Protein AF-A0A518D4W5-F1 (afdb_monomer)

pLDDT: mean 84.7, std 12.37, range [34.22, 95.25]

Nearest PDB structures (foldseek):
  6xb8-assembly2_B  TM=2.720E-01  e=2.603E-01  Adeno-associated virus 2 Srivastava/1982
  5dcx-assembly4_D  TM=3.107E-01  e=9.958E-01  adeno-associated virus 2
  5dcx-assembly2_B  TM=1.898E-01  e=9.394E-01  adeno-associated virus 2
  5dcx-assembly6_F  TM=2.414E-01  e=2.389E+00  adeno-associated virus 2
  7xlb-assembly1_E  TM=2.420E-01  e=2.685E+00  Homo sapiens

Sequence (177 aa):
MLAANDSKSAYPLLGQILSIEGERLDNLELAALPLAALMDLSKQVGRVTSEEERRILDSLPDPELFYVSLEDARSLYLANPSRYFVDMQIYESADEYRTQYLDFTLHVTELLMESRRLRVEIGATTAIEEMLKGASTRADDVPLTWTYQRFGQILVGCDEAGNEVRHCTVPWSGVPF

Foldseek 3Di:
DDPDPPPPAPQNPQQVVDDDPNHGPSPDPLLPDAPVSLVVRLVSLVVLLVVLVVVLVVVDDPVVWDKDALVVLQVVCLVPVLWFWDWDWADPDPPDTDTIITRCNVVDDPSLVSSQVSLLVSCPHPNNVVVQVVVWPPPDPADWDWDAPPVRQKIFTAGPVRDTPDIDGRDGGRGRD

Secondary structure (DSSP, 8-state):
-PPP-----S-TTGGGT-EETTEEGGG--GGGS-HHHHHHHHHHHHHHHHHHHHHHHTTS-GGG--EE-HHHHHHHHHH-TT--EEEEEEESSSS-EEEEEEE-GGG--HHHHHHHHHHHHHHTSHHHHHHHHHHH-SS-----EEEEEGGGTEEEEE-TT--EEEEEE---TT---

Radius of gyration: 18.66 Å; Cα contacts (8 Å, |Δi|>4): 225; chains: 1; bounding box: 62×38×52 Å

Solvent-accessible surface area (backbone atoms only — not comparable to full-atom values): 10555 Å² total; per-residue (Å²): 134,80,78,77,78,82,70,75,50,95,39,69,66,55,35,76,76,42,61,60,100,83,42,41,49,70,75,57,59,73,84,76,51,53,56,69,57,52,52,49,51,50,50,54,44,50,51,54,42,54,53,50,53,48,59,50,56,79,69,54,66,77,95,74,68,51,73,37,50,66,69,54,44,42,52,52,34,74,76,37,73,85,50,27,32,44,88,39,80,46,69,80,49,100,90,41,65,47,79,35,29,32,64,37,52,91,72,64,45,72,64,50,52,41,40,24,52,50,34,49,54,54,52,69,24,67,58,48,46,52,50,52,51,60,69,62,58,81,72,68,98,68,74,61,53,74,44,72,36,82,95,58,39,29,42,36,27,17,42,94,87,65,48,81,77,45,73,43,77,50,84,42,63,38,55,78,127

Organism: NCBI:txid2528008

Mean predicted aligned error: 7.07 Å

Structure (mmCIF, N/CA/C/O backbone):
data_AF-A0A518D4W5-F1
#
_entry.id   AF-A0A518D4W5-F1
#
loop_
_atom_site.group_PDB
_atom_site.id
_atom_site.type_symbol
_atom_site.label_atom_id
_atom_site.label_alt_id
_atom_site.label_comp_id
_atom_site.label_asym_id
_atom_site.label_entity_id
_atom_site.label_seq_id
_atom_site.pdbx_PDB_ins_code
_atom_site.Cartn_x
_atom_site.Cartn_y
_atom_site.Cartn_z
_atom_site.occupancy
_atom_site.B_iso_or_equiv
_atom_site.auth_seq_id
_atom_site.auth_comp_id
_atom_site.auth_asym_id
_atom_site.auth_atom_id
_atom_site.pdbx_PDB_model_num
ATOM 1 N N . MET A 1 1 ? -41.805 3.128 -2.900 1.00 35.47 1 MET A N 1
ATOM 2 C CA . MET A 1 1 ? -40.564 2.980 -3.687 1.00 35.47 1 MET A CA 1
ATOM 3 C C . MET A 1 1 ? -39.540 3.910 -3.077 1.00 35.47 1 MET A C 1
ATOM 5 O O . MET A 1 1 ? -39.631 5.109 -3.292 1.00 35.47 1 MET A O 1
ATOM 9 N N . LEU A 1 2 ? -38.662 3.384 -2.224 1.00 34.56 2 LEU A N 1
ATOM 10 C CA . LEU A 1 2 ? -37.521 4.148 -1.732 1.00 34.56 2 LEU A CA 1
ATOM 11 C C . LEU A 1 2 ? -36.514 4.214 -2.877 1.00 34.56 2 LEU A C 1
ATOM 13 O O . LEU A 1 2 ? -36.152 3.176 -3.429 1.00 34.56 2 LEU A O 1
ATOM 17 N N . ALA A 1 3 ? -36.154 5.431 -3.276 1.00 34.22 3 ALA A N 1
ATOM 18 C CA . ALA A 1 3 ? -35.044 5.658 -4.182 1.00 34.22 3 ALA A CA 1
ATOM 19 C C . ALA A 1 3 ? -33.805 5.010 -3.557 1.00 34.22 3 ALA A C 1
ATOM 21 O O . ALA A 1 3 ? -33.465 5.310 -2.411 1.00 34.22 3 ALA A O 1
ATOM 22 N N . ALA A 1 4 ? -33.186 4.080 -4.283 1.00 39.53 4 ALA A N 1
ATOM 23 C CA . ALA A 1 4 ? -31.855 3.619 -3.948 1.00 39.53 4 ALA A CA 1
ATOM 24 C C . ALA A 1 4 ? -30.965 4.864 -3.921 1.00 39.53 4 ALA A C 1
ATOM 26 O O . ALA A 1 4 ? -30.901 5.606 -4.900 1.00 39.53 4 ALA A O 1
ATOM 27 N N . ASN A 1 5 ? -30.369 5.144 -2.765 1.00 38.44 5 ASN A N 1
ATOM 28 C CA . ASN A 1 5 ? -29.299 6.118 -2.671 1.00 38.44 5 ASN A CA 1
ATOM 29 C C . ASN A 1 5 ? -28.182 5.598 -3.582 1.00 38.44 5 ASN A C 1
ATOM 31 O O . ASN A 1 5 ? -27.468 4.673 -3.201 1.00 38.44 5 ASN A O 1
ATOM 35 N N . ASP A 1 6 ? -28.048 6.176 -4.776 1.00 40.69 6 ASP A N 1
ATOM 36 C CA . ASP A 1 6 ? -26.868 6.045 -5.633 1.00 40.69 6 ASP A CA 1
ATOM 37 C C . ASP A 1 6 ? -25.696 6.780 -4.958 1.00 40.69 6 ASP A C 1
ATOM 39 O O . ASP A 1 6 ? -25.174 7.785 -5.444 1.00 40.69 6 ASP A O 1
ATOM 43 N N . SER A 1 7 ? -25.288 6.295 -3.786 1.00 49.50 7 SER A N 1
ATOM 44 C CA . SER A 1 7 ? -23.949 6.541 -3.280 1.00 49.50 7 SER A CA 1
ATOM 45 C C . SER A 1 7 ? -23.022 5.780 -4.217 1.00 49.50 7 SER A C 1
ATOM 47 O O . SER A 1 7 ? -22.912 4.557 -4.140 1.00 49.50 7 SER A O 1
ATOM 49 N N . LYS A 1 8 ? -22.420 6.481 -5.183 1.00 62.88 8 LYS A N 1
ATOM 50 C CA . LYS A 1 8 ? -21.327 5.901 -5.964 1.00 62.88 8 LYS A CA 1
ATOM 51 C C . LYS A 1 8 ? -20.237 5.527 -4.966 1.00 62.88 8 LYS A C 1
ATOM 53 O O . LYS A 1 8 ? -19.643 6.423 -4.372 1.00 62.88 8 LYS A O 1
ATOM 58 N N . SER A 1 9 ? -20.028 4.225 -4.765 1.00 75.06 9 SER A N 1
ATOM 59 C CA . SER A 1 9 ? -18.942 3.713 -3.933 1.00 75.06 9 SER A CA 1
ATOM 60 C C . SER A 1 9 ? -17.632 4.415 -4.289 1.00 75.06 9 SER A C 1
ATOM 62 O O . SER A 1 9 ? -17.358 4.663 -5.466 1.00 75.06 9 SER A O 1
ATOM 64 N N . ALA A 1 10 ? -16.822 4.728 -3.276 1.00 82.50 10 ALA A N 1
ATOM 65 C CA . ALA A 1 10 ? -15.471 5.244 -3.477 1.00 82.50 10 ALA A CA 1
ATOM 66 C C . ALA A 1 10 ? -14.538 4.203 -4.130 1.00 82.50 10 ALA A C 1
ATOM 68 O O . ALA A 1 10 ? -13.490 4.574 -4.662 1.00 82.50 10 ALA A O 1
ATOM 69 N N . TYR A 1 11 ? -14.944 2.927 -4.111 1.00 91.25 11 TYR A N 1
ATOM 70 C CA . TYR A 1 11 ? -14.175 1.762 -4.540 1.00 91.25 11 TYR A CA 1
ATOM 71 C C . TYR A 1 11 ? -15.023 0.814 -5.406 1.00 91.25 11 TYR A C 1
ATOM 73 O O . TYR A 1 11 ? -15.291 -0.320 -5.002 1.00 91.25 11 TYR A O 1
ATOM 81 N N . PRO A 1 12 ? -15.526 1.260 -6.569 1.00 90.44 12 PRO A N 1
ATOM 82 C CA . PRO A 1 12 ? -16.484 0.491 -7.356 1.00 90.44 12 PRO A CA 1
ATOM 83 C C . PRO A 1 12 ? -15.942 -0.849 -7.867 1.00 90.44 12 PRO A C 1
ATOM 85 O O . PRO A 1 12 ? -16.737 -1.780 -8.014 1.00 90.44 12 PRO A O 1
ATOM 88 N N . LEU A 1 13 ? -14.640 -0.984 -8.143 1.00 93.31 13 LEU A N 1
ATOM 89 C CA . LEU A 1 13 ? -14.051 -2.260 -8.562 1.00 93.31 13 LEU A CA 1
ATOM 90 C C . LEU A 1 13 ? -13.783 -3.163 -7.357 1.00 93.31 13 LEU A C 1
ATOM 92 O O . LEU A 1 13 ? -14.187 -4.328 -7.357 1.00 93.31 13 LEU A O 1
ATOM 96 N N . LEU A 1 14 ? -13.167 -2.634 -6.298 1.00 92.50 14 LEU A N 1
ATOM 97 C CA . LEU A 1 14 ? -12.878 -3.426 -5.099 1.00 92.50 14 LEU A CA 1
ATOM 98 C C . LEU A 1 14 ? -14.142 -3.838 -4.346 1.00 92.50 14 LEU A C 1
ATOM 100 O O . LEU A 1 14 ? -14.182 -4.937 -3.804 1.00 92.50 14 LEU A O 1
ATOM 104 N N . GLY A 1 15 ? -15.198 -3.027 -4.360 1.00 88.81 15 GLY A N 1
ATOM 105 C CA . GLY A 1 15 ? -16.490 -3.336 -3.743 1.00 88.81 15 GLY A CA 1
ATOM 106 C C . GLY A 1 15 ? -17.228 -4.526 -4.347 1.00 88.81 15 GLY A C 1
ATOM 107 O O . GLY A 1 15 ? -18.147 -5.066 -3.724 1.00 88.81 15 GLY A O 1
ATOM 108 N N . GLN A 1 16 ? -16.811 -4.966 -5.536 1.00 88.25 16 GLN A N 1
ATOM 109 C CA . GLN A 1 16 ? -17.298 -6.183 -6.188 1.00 88.25 16 GLN A CA 1
ATOM 110 C C . GLN A 1 16 ? -16.463 -7.423 -5.831 1.00 88.25 16 GLN A C 1
ATOM 112 O O . GLN A 1 16 ? -16.931 -8.542 -6.027 1.00 88.25 16 GLN A O 1
ATOM 117 N N . ILE A 1 17 ? -15.240 -7.230 -5.329 1.00 90.75 17 ILE A N 1
ATOM 118 C CA . ILE A 1 17 ? -14.247 -8.292 -5.097 1.00 90.75 17 ILE A CA 1
ATOM 119 C C . ILE A 1 17 ? -14.088 -8.579 -3.601 1.00 90.75 17 ILE A C 1
ATOM 121 O O . ILE A 1 17 ? -13.904 -9.729 -3.201 1.00 90.75 17 ILE A O 1
ATOM 125 N N . LEU A 1 18 ? -14.134 -7.534 -2.776 1.00 91.56 18 LEU A N 1
ATOM 126 C CA . LEU A 1 18 ? -13.788 -7.575 -1.364 1.00 91.56 18 LEU A CA 1
ATOM 127 C C . LEU A 1 18 ? -15.026 -7.567 -0.473 1.00 91.56 18 LEU A C 1
ATOM 129 O O . LEU A 1 18 ? -15.980 -6.810 -0.677 1.00 91.56 18 LEU A O 1
ATOM 133 N N . SER A 1 19 ? -14.959 -8.383 0.574 1.00 88.19 19 SER A N 1
ATOM 134 C CA . SER A 1 19 ? -15.960 -8.422 1.633 1.00 88.19 19 SER A CA 1
ATOM 135 C C . SER A 1 19 ? -15.317 -8.776 2.966 1.00 88.19 19 SER A C 1
ATOM 137 O O . SER A 1 19 ? -14.396 -9.596 3.010 1.00 88.19 19 SER A O 1
ATOM 139 N N . ILE A 1 20 ? -15.847 -8.219 4.048 1.00 85.56 20 ILE A N 1
ATOM 140 C CA . ILE A 1 20 ? -15.508 -8.604 5.420 1.00 85.56 20 ILE A CA 1
ATOM 141 C C . ILE A 1 20 ? -16.756 -9.210 6.039 1.00 85.56 20 ILE A C 1
ATOM 143 O O . ILE A 1 20 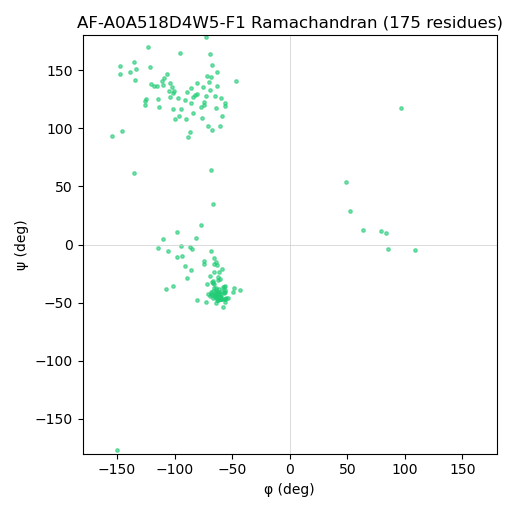? -17.811 -8.592 6.004 1.00 85.56 20 ILE A O 1
ATOM 147 N N . GLU A 1 21 ? -16.652 -10.430 6.569 1.00 83.81 21 GLU A N 1
ATOM 148 C CA . GLU A 1 21 ? -17.771 -11.109 7.250 1.00 83.81 21 GLU A CA 1
ATOM 149 C C . GLU A 1 21 ? -19.073 -11.172 6.414 1.00 83.81 21 GLU A C 1
ATOM 151 O O . GLU A 1 21 ? -20.179 -11.238 6.940 1.00 83.81 21 GLU A O 1
ATOM 156 N N . GLY A 1 22 ? -18.941 -11.187 5.082 1.00 82.50 22 GLY A N 1
ATOM 157 C CA . GLY A 1 22 ? -20.065 -11.200 4.139 1.00 82.50 22 GLY A CA 1
ATOM 158 C C . GLY A 1 22 ? -20.636 -9.820 3.795 1.00 82.50 22 GLY A C 1
ATOM 159 O O . GLY A 1 22 ? -21.495 -9.728 2.917 1.00 82.50 22 GLY A O 1
ATOM 160 N N . GLU A 1 23 ? -20.145 -8.750 4.417 1.00 86.12 23 GLU A N 1
ATOM 161 C CA . GLU A 1 23 ? -20.483 -7.374 4.071 1.00 86.12 23 GLU A CA 1
ATOM 162 C C . GLU A 1 23 ? -19.527 -6.824 3.007 1.00 86.12 23 GLU A C 1
ATOM 164 O O . GLU A 1 23 ? -18.305 -6.965 3.088 1.00 86.12 23 GLU A O 1
ATO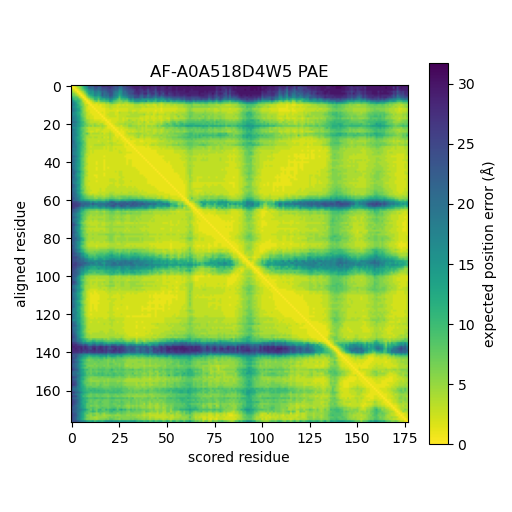M 169 N N . ARG A 1 24 ? -20.099 -6.217 1.964 1.00 86.44 24 ARG A N 1
ATOM 170 C CA . ARG A 1 24 ? -19.342 -5.613 0.862 1.00 86.44 24 ARG A CA 1
ATOM 171 C C . ARG A 1 24 ? -18.656 -4.339 1.327 1.00 86.44 24 ARG A C 1
ATOM 173 O O . ARG A 1 24 ? -19.263 -3.562 2.057 1.00 86.44 24 ARG A O 1
ATOM 180 N N . LEU A 1 25 ? -17.459 -4.082 0.795 1.00 87.69 25 LEU A N 1
ATOM 181 C CA . LEU A 1 25 ? -16.680 -2.871 1.079 1.00 87.69 25 LEU A CA 1
ATOM 182 C C . LEU A 1 25 ? -17.499 -1.577 0.958 1.00 87.69 25 LEU A C 1
ATOM 184 O O . LEU A 1 25 ? -17.336 -0.682 1.775 1.00 87.69 25 LEU A O 1
ATOM 188 N N . ASP A 1 26 ? -18.409 -1.510 -0.016 1.00 82.31 26 ASP A N 1
ATOM 189 C CA . ASP A 1 26 ? -19.261 -0.341 -0.284 1.00 82.31 26 ASP A CA 1
ATOM 190 C C . ASP A 1 26 ? -20.146 0.075 0.903 1.00 82.31 26 ASP A C 1
ATOM 192 O O . ASP A 1 26 ? -20.606 1.214 0.959 1.00 82.31 26 ASP A O 1
ATOM 196 N N . ASN A 1 27 ? -20.391 -0.850 1.833 1.00 83.12 27 ASN A N 1
ATOM 197 C CA . ASN A 1 27 ? -21.219 -0.635 3.015 1.00 83.12 27 ASN A CA 1
ATOM 198 C C . ASN A 1 27 ? -20.392 -0.504 4.304 1.00 83.12 27 ASN A C 1
ATOM 200 O O . ASN A 1 27 ? -20.955 -0.218 5.357 1.00 83.12 27 ASN A O 1
ATOM 204 N N . LEU A 1 28 ? -19.072 -0.703 4.237 1.00 85.94 28 LEU A N 1
ATOM 205 C CA . LEU A 1 28 ? -18.215 -0.681 5.415 1.00 85.94 28 LEU A CA 1
ATOM 206 C C . LEU A 1 28 ? -17.848 0.754 5.802 1.00 85.94 28 LEU A C 1
ATOM 208 O O . LEU A 1 28 ? -17.293 1.512 5.008 1.00 85.94 28 LEU A O 1
ATOM 212 N N . GLU A 1 29 ? -18.059 1.097 7.069 1.00 89.69 29 GLU A N 1
ATOM 213 C CA . GLU A 1 29 ? -17.457 2.280 7.682 1.00 89.69 29 GLU A CA 1
ATOM 214 C C . GLU A 1 29 ? -16.068 1.912 8.224 1.00 89.69 29 GLU A C 1
ATOM 216 O O . GLU A 1 29 ? -15.940 1.374 9.324 1.00 89.69 29 GLU A O 1
ATOM 221 N N . LEU A 1 30 ? -15.008 2.195 7.455 1.00 89.62 30 LEU A N 1
ATOM 222 C CA . LEU A 1 30 ? -13.639 1.784 7.806 1.00 89.62 30 LEU A CA 1
ATOM 223 C C . LEU A 1 30 ? -13.189 2.287 9.185 1.00 89.62 30 LEU A C 1
ATOM 225 O O . LEU A 1 30 ? -12.503 1.567 9.906 1.00 89.62 30 LEU A O 1
ATOM 229 N N . ALA A 1 31 ? -13.607 3.493 9.576 1.00 88.81 31 ALA A N 1
ATOM 230 C CA . ALA A 1 31 ? -13.278 4.079 10.875 1.00 88.81 31 ALA A CA 1
ATOM 231 C C . ALA A 1 31 ? -13.894 3.320 12.067 1.00 88.81 31 ALA A C 1
ATOM 233 O O . ALA A 1 31 ? -13.374 3.413 13.178 1.00 88.81 31 ALA A O 1
ATOM 234 N N . ALA A 1 32 ? -14.979 2.572 11.844 1.00 90.62 32 ALA A N 1
ATOM 235 C CA . ALA A 1 32 ? -15.663 1.786 12.868 1.00 90.62 32 ALA A CA 1
ATOM 236 C C . ALA A 1 32 ? -15.183 0.324 12.927 1.00 90.62 32 ALA A C 1
ATOM 238 O O . ALA A 1 32 ? -15.540 -0.405 13.856 1.00 90.62 32 ALA A O 1
ATOM 239 N N . LEU A 1 33 ? -14.382 -0.124 11.953 1.00 91.88 33 LEU A N 1
ATOM 240 C CA . LEU A 1 33 ? -13.913 -1.504 11.901 1.00 91.88 33 LEU A CA 1
ATOM 241 C C . LEU A 1 33 ? -12.890 -1.801 13.011 1.00 91.88 33 LEU A C 1
ATOM 243 O O . LEU A 1 33 ? -11.983 -1.003 13.261 1.00 91.88 33 LEU A O 1
ATOM 247 N N . PRO A 1 34 ? -12.961 -2.985 13.646 1.00 94.06 34 PRO A N 1
ATOM 248 C CA . PRO A 1 34 ? -11.935 -3.412 14.585 1.00 94.06 34 PRO A CA 1
ATOM 249 C C . PRO A 1 34 ? -10.605 -3.668 13.863 1.00 94.06 34 PRO A C 1
ATOM 251 O O . PRO A 1 34 ? -10.576 -4.063 12.695 1.00 94.06 34 PRO A O 1
ATOM 254 N N . LEU A 1 35 ? -9.487 -3.546 14.592 1.00 93.44 35 LEU A N 1
ATOM 255 C CA . LEU A 1 35 ? -8.133 -3.753 14.056 1.00 93.44 35 LEU A CA 1
ATOM 256 C C . LEU A 1 35 ? -7.988 -5.067 13.271 1.00 93.44 35 LEU A C 1
ATOM 258 O O . LEU A 1 35 ? -7.363 -5.094 12.216 1.00 93.44 35 LEU A O 1
ATOM 262 N N . ALA A 1 36 ? -8.581 -6.159 13.761 1.00 93.69 36 ALA A N 1
ATOM 263 C CA . ALA A 1 36 ? -8.520 -7.456 13.091 1.00 93.69 36 ALA A CA 1
ATOM 264 C C . ALA A 1 36 ? -9.168 -7.432 11.694 1.00 93.69 36 ALA A C 1
ATOM 266 O O . ALA A 1 36 ? -8.584 -7.964 10.752 1.00 93.69 36 ALA A O 1
ATOM 267 N N . ALA A 1 37 ? -10.321 -6.771 11.550 1.00 94.00 37 ALA A N 1
ATOM 268 C CA . ALA A 1 37 ? -11.009 -6.615 10.271 1.00 94.00 37 ALA A CA 1
ATOM 269 C C . ALA A 1 37 ? -10.219 -5.708 9.317 1.00 94.00 37 ALA A C 1
ATOM 271 O O . ALA A 1 37 ? -10.064 -6.036 8.145 1.00 94.00 37 ALA A O 1
ATOM 272 N N . LEU A 1 38 ? -9.638 -4.616 9.82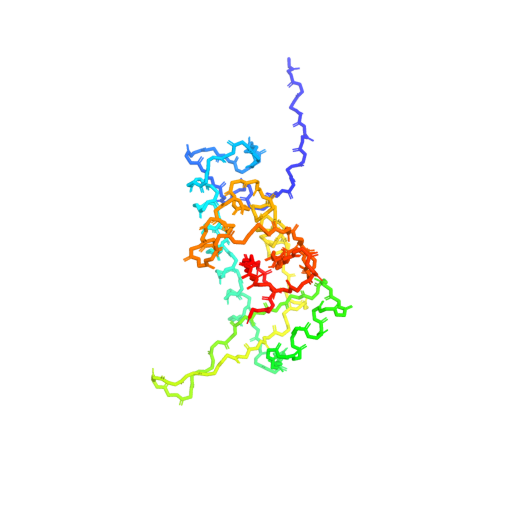4 1.00 93.75 38 LEU A N 1
ATOM 273 C CA . LEU A 1 38 ? -8.769 -3.731 9.038 1.00 93.75 38 LEU A CA 1
ATOM 274 C C . LEU A 1 38 ? -7.520 -4.458 8.523 1.00 93.75 38 LEU A C 1
ATOM 276 O O . LEU A 1 38 ? -7.129 -4.294 7.368 1.00 93.75 38 LEU A O 1
ATOM 280 N N . MET A 1 39 ? -6.910 -5.297 9.361 1.00 92.44 39 MET A N 1
ATOM 281 C CA . MET A 1 39 ? -5.763 -6.122 8.981 1.00 92.44 39 MET A CA 1
ATOM 282 C C . MET A 1 39 ? -6.136 -7.190 7.953 1.00 92.44 39 MET A C 1
ATOM 284 O O . MET A 1 39 ? -5.354 -7.444 7.036 1.00 92.44 39 MET A O 1
ATOM 288 N N . ASP A 1 40 ? -7.306 -7.814 8.092 1.00 93.38 40 ASP A N 1
ATOM 289 C CA . ASP A 1 40 ? -7.810 -8.765 7.105 1.00 93.38 40 ASP A CA 1
ATOM 290 C C . ASP A 1 40 ? -8.079 -8.079 5.762 1.00 93.38 40 ASP A C 1
ATOM 292 O O . ASP A 1 40 ? -7.516 -8.482 4.745 1.00 93.38 40 ASP A O 1
ATOM 296 N N . LEU A 1 41 ? -8.809 -6.961 5.766 1.00 93.62 41 LEU A N 1
ATOM 297 C CA . LEU A 1 41 ? -9.052 -6.158 4.570 1.00 93.62 41 LEU A CA 1
ATOM 298 C C . LEU A 1 41 ? -7.742 -5.740 3.902 1.00 93.62 41 LEU A C 1
ATOM 300 O O . LEU A 1 41 ? -7.574 -5.923 2.700 1.00 93.62 41 LEU A O 1
ATOM 304 N N . SER A 1 42 ? -6.775 -5.254 4.682 1.00 92.38 42 SER A N 1
ATOM 305 C CA . SER A 1 42 ? -5.456 -4.871 4.181 1.00 92.38 42 SER A CA 1
ATOM 306 C C . SER A 1 42 ? -4.749 -6.028 3.466 1.00 92.38 42 SER A C 1
ATOM 308 O O . SER A 1 42 ? -4.150 -5.818 2.409 1.00 92.38 42 SER A O 1
ATOM 310 N N . LYS A 1 43 ? -4.843 -7.257 3.992 1.00 92.75 43 LYS A N 1
ATOM 311 C CA . LYS A 1 43 ? -4.303 -8.460 3.336 1.00 92.75 43 LYS A CA 1
ATOM 312 C C . LYS A 1 43 ? -5.062 -8.801 2.059 1.00 92.75 43 LYS A C 1
ATOM 314 O O . LYS A 1 43 ? -4.424 -9.114 1.053 1.00 92.75 43 LYS A O 1
ATOM 319 N N . GLN A 1 44 ? -6.393 -8.735 2.081 1.00 94.69 44 GLN A N 1
ATOM 320 C CA . GLN A 1 44 ? -7.205 -9.006 0.898 1.00 94.69 44 GLN A CA 1
ATOM 321 C C . GLN A 1 44 ? -6.878 -8.022 -0.237 1.00 94.69 44 GLN A C 1
ATOM 323 O O . GLN A 1 44 ? -6.648 -8.462 -1.362 1.00 94.69 44 GLN A O 1
ATOM 328 N N . VAL A 1 45 ? -6.767 -6.723 0.066 1.00 94.44 45 VAL A N 1
ATOM 329 C CA . VAL A 1 45 ? -6.361 -5.692 -0.905 1.00 94.44 45 VAL A CA 1
ATOM 330 C C . VAL A 1 45 ? -4.963 -5.971 -1.443 1.00 94.44 45 VAL A C 1
ATOM 332 O O . VAL A 1 45 ? -4.766 -5.937 -2.652 1.00 94.44 45 VAL A O 1
ATOM 335 N N . GLY A 1 46 ? -4.008 -6.304 -0.567 1.00 92.88 46 GLY A N 1
ATOM 336 C CA . GLY A 1 46 ? -2.645 -6.646 -0.981 1.00 92.88 46 GLY A CA 1
ATOM 337 C C . GLY A 1 46 ? -2.606 -7.817 -1.964 1.00 92.88 46 GLY A C 1
ATOM 338 O O . GLY A 1 46 ? -1.910 -7.746 -2.970 1.00 92.88 46 GLY A O 1
ATOM 339 N N . ARG A 1 47 ? -3.415 -8.857 -1.732 1.00 94.38 47 ARG A N 1
ATOM 340 C CA . ARG A 1 47 ? -3.543 -9.987 -2.661 1.00 94.38 47 ARG A CA 1
ATOM 341 C C . ARG A 1 47 ? -4.095 -9.554 -4.022 1.00 94.38 47 ARG A C 1
ATOM 343 O O . ARG A 1 47 ? -3.498 -9.903 -5.033 1.00 94.38 47 ARG A O 1
ATOM 350 N N . VAL A 1 48 ? -5.180 -8.775 -4.044 1.00 95.25 48 VAL A N 1
ATOM 351 C CA . VAL A 1 48 ? -5.771 -8.263 -5.295 1.00 95.25 48 VAL A CA 1
ATOM 352 C C . VAL A 1 48 ? -4.770 -7.389 -6.054 1.00 95.25 48 VAL A C 1
ATOM 354 O O . VAL A 1 48 ? -4.623 -7.541 -7.262 1.00 95.25 48 VAL A O 1
ATOM 357 N N . THR A 1 49 ? -4.039 -6.521 -5.347 1.00 94.88 49 THR A N 1
ATOM 358 C CA . THR A 1 49 ? -2.968 -5.704 -5.935 1.00 94.88 49 THR A CA 1
ATOM 359 C C . THR A 1 49 ? -1.905 -6.584 -6.590 1.00 94.88 49 THR A C 1
ATOM 361 O O . THR A 1 49 ? -1.624 -6.406 -7.769 1.00 94.88 49 THR A O 1
ATOM 364 N N . SER A 1 50 ? -1.342 -7.557 -5.867 1.00 92.81 50 SER A N 1
ATOM 365 C CA . SER A 1 50 ? -0.270 -8.405 -6.401 1.00 92.81 50 SER A CA 1
ATOM 366 C C . SER A 1 50 ? -0.724 -9.303 -7.555 1.00 92.81 50 SER A C 1
ATOM 368 O O . SER A 1 50 ? 0.056 -9.579 -8.464 1.00 92.81 50 SER A O 1
ATOM 370 N N . GLU A 1 51 ? -1.970 -9.782 -7.529 1.00 94.88 51 GLU A N 1
ATOM 371 C CA . GLU A 1 51 ? -2.556 -10.544 -8.637 1.00 94.88 51 GLU A CA 1
ATOM 372 C C . GLU A 1 51 ? -2.700 -9.675 -9.894 1.00 94.88 51 GLU A C 1
ATOM 374 O O . GLU A 1 51 ? -2.338 -10.114 -10.986 1.00 94.88 51 GLU A O 1
ATOM 379 N N . GLU A 1 52 ? -3.166 -8.435 -9.740 1.00 95.19 52 GLU A N 1
ATOM 380 C CA . GLU A 1 52 ? -3.328 -7.486 -10.841 1.00 95.19 52 GLU A CA 1
ATOM 381 C C . GLU A 1 52 ? -1.979 -7.004 -11.399 1.00 95.19 52 GLU A C 1
ATOM 383 O O . GLU A 1 52 ? -1.790 -7.005 -12.615 1.00 95.19 52 GLU A O 1
ATOM 388 N N . GLU A 1 53 ? -1.015 -6.663 -10.536 1.00 94.00 53 GLU A N 1
ATOM 389 C CA . GLU A 1 53 ? 0.357 -6.315 -10.934 1.00 94.00 53 GLU A CA 1
ATOM 390 C C . GLU A 1 53 ? 0.987 -7.4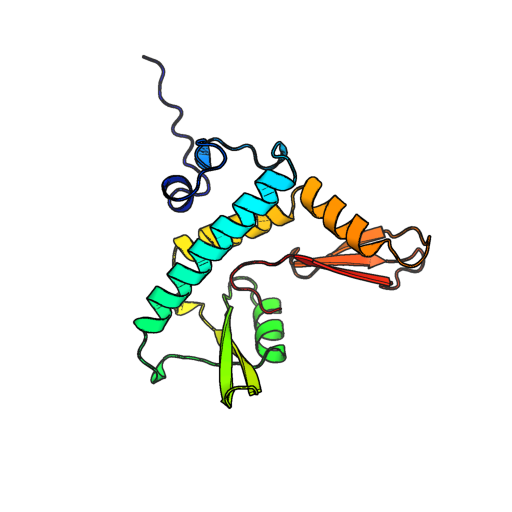43 -11.751 1.00 94.00 53 GLU A C 1
ATOM 392 O O . GLU A 1 53 ? 1.471 -7.203 -12.857 1.00 94.00 53 GLU A O 1
ATOM 397 N N . ARG A 1 54 ? 0.914 -8.688 -11.258 1.00 92.19 54 ARG A N 1
ATOM 398 C CA . ARG A 1 54 ? 1.444 -9.861 -11.966 1.00 92.19 54 ARG A CA 1
ATOM 399 C C . ARG A 1 54 ? 0.759 -10.065 -13.314 1.00 92.19 54 ARG A C 1
ATOM 401 O O . ARG A 1 54 ? 1.442 -10.255 -14.312 1.00 92.19 54 ARG A O 1
ATOM 408 N N . ARG A 1 55 ? -0.575 -9.985 -13.363 1.00 93.75 55 ARG A N 1
ATOM 409 C CA . ARG A 1 55 ? -1.345 -10.147 -14.606 1.00 93.75 55 ARG A CA 1
ATOM 410 C C . ARG A 1 55 ? -0.897 -9.160 -15.683 1.00 93.75 55 ARG A C 1
ATOM 412 O O . ARG A 1 55 ? -0.844 -9.521 -16.856 1.00 93.75 55 ARG A O 1
ATOM 419 N N . ILE A 1 56 ? -0.629 -7.915 -15.295 1.00 92.50 56 ILE A N 1
ATOM 420 C CA . ILE A 1 56 ? -0.165 -6.884 -16.222 1.00 92.50 56 ILE A CA 1
ATOM 421 C C . ILE A 1 56 ? 1.286 -7.166 -16.616 1.00 92.50 56 ILE A C 1
ATOM 423 O O . ILE A 1 56 ? 1.562 -7.223 -17.809 1.00 92.50 56 ILE A O 1
ATOM 427 N N . LEU A 1 57 ? 2.178 -7.416 -15.652 1.00 89.38 57 LEU A N 1
ATOM 428 C CA . LEU A 1 57 ? 3.591 -7.732 -15.897 1.00 89.38 57 LEU A CA 1
ATOM 429 C C . LEU A 1 57 ? 3.779 -8.893 -16.877 1.00 89.38 57 LEU A C 1
ATOM 431 O O . LEU A 1 57 ? 4.531 -8.754 -17.835 1.00 89.38 57 LEU A O 1
ATOM 435 N N . ASP A 1 58 ? 3.038 -9.987 -16.697 1.00 89.19 58 ASP A N 1
ATOM 436 C CA . ASP A 1 58 ? 3.097 -11.173 -17.563 1.00 89.19 58 ASP A CA 1
ATOM 437 C C . ASP A 1 58 ? 2.663 -10.878 -19.015 1.00 89.19 58 ASP A C 1
ATOM 439 O O . ASP A 1 58 ? 2.933 -11.664 -19.924 1.00 89.19 58 ASP A O 1
ATOM 443 N N . SER A 1 59 ? 1.970 -9.756 -19.243 1.00 88.69 59 SER A N 1
ATOM 444 C CA . SER A 1 59 ? 1.511 -9.317 -20.565 1.00 88.69 59 SER A CA 1
ATOM 445 C C . SER A 1 59 ? 2.421 -8.282 -21.233 1.00 88.69 59 SER A C 1
ATOM 447 O O . SER A 1 59 ? 2.236 -8.005 -22.421 1.00 88.69 59 SER A O 1
ATOM 449 N N . LEU A 1 60 ? 3.386 -7.711 -20.503 1.00 85.75 60 LEU A N 1
ATOM 450 C CA . LEU A 1 60 ? 4.270 -6.673 -21.028 1.00 85.75 60 LEU A CA 1
ATOM 451 C C . LEU A 1 60 ? 5.470 -7.288 -21.760 1.00 85.75 60 LEU A C 1
ATOM 453 O O . LEU A 1 60 ? 6.105 -8.213 -21.250 1.00 85.75 60 LEU A O 1
ATOM 457 N N . PRO A 1 61 ? 5.829 -6.776 -22.948 1.00 80.69 61 PRO A N 1
ATOM 458 C CA . PRO A 1 61 ? 7.078 -7.153 -23.584 1.00 80.69 61 PRO A CA 1
ATOM 459 C C . PRO A 1 61 ? 8.262 -6.572 -22.790 1.00 80.69 61 PRO A C 1
ATOM 461 O O . PRO A 1 61 ? 8.300 -5.385 -22.479 1.00 80.69 61 PRO A O 1
ATOM 464 N N . ASP A 1 62 ? 9.270 -7.409 -22.534 1.00 68.12 62 ASP A N 1
ATOM 465 C CA . ASP A 1 62 ? 10.497 -7.093 -21.780 1.00 68.12 62 ASP A CA 1
ATOM 466 C C . ASP A 1 62 ? 11.165 -5.719 -22.092 1.00 68.12 62 ASP A C 1
ATOM 468 O O . ASP A 1 62 ? 11.599 -5.045 -21.157 1.00 68.12 62 ASP A O 1
ATOM 472 N N . PRO A 1 63 ? 11.230 -5.213 -23.350 1.00 58.94 63 PRO A N 1
ATOM 473 C CA . PRO A 1 63 ? 11.835 -3.903 -23.640 1.00 58.94 63 PRO A CA 1
ATOM 474 C C . PRO A 1 63 ? 11.076 -2.670 -23.109 1.00 58.94 63 PRO A C 1
ATOM 476 O O . PRO A 1 63 ? 11.589 -1.560 -23.254 1.00 58.94 63 PRO A O 1
ATOM 479 N N . GLU A 1 64 ? 9.886 -2.816 -22.519 1.00 61.09 64 GLU A N 1
ATOM 480 C CA . GLU A 1 64 ? 9.095 -1.691 -21.984 1.00 61.09 64 GLU A CA 1
ATOM 481 C C . GLU A 1 64 ? 9.321 -1.433 -20.483 1.00 61.09 64 GLU A C 1
ATOM 483 O O . GLU A 1 64 ? 8.777 -0.481 -19.922 1.00 61.09 64 GLU A O 1
ATOM 488 N N . LEU A 1 65 ? 10.155 -2.239 -19.821 1.00 77.94 65 LEU A N 1
ATOM 489 C CA . LEU A 1 65 ? 10.317 -2.196 -18.371 1.00 77.94 65 LEU A CA 1
ATOM 490 C C . LEU A 1 65 ? 11.435 -1.224 -17.946 1.00 77.94 65 LEU A C 1
ATOM 492 O O . LEU A 1 65 ? 12.626 -1.486 -18.119 1.00 77.94 65 LEU A O 1
ATOM 496 N N . PHE A 1 66 ? 11.052 -0.081 -17.365 1.00 86.00 66 PHE A N 1
ATOM 497 C CA . PHE A 1 66 ? 11.989 0.907 -16.817 1.00 86.00 66 PHE A CA 1
ATOM 498 C C . PHE A 1 66 ? 12.337 0.605 -15.352 1.00 86.00 66 PHE A C 1
ATOM 500 O O . PHE A 1 66 ? 11.647 1.031 -14.421 1.00 86.00 66 PHE A O 1
ATOM 507 N N . TYR A 1 67 ? 13.426 -0.135 -15.158 1.00 89.19 67 TYR A N 1
ATOM 508 C CA . TYR A 1 67 ? 13.946 -0.476 -13.836 1.00 89.19 67 TYR A CA 1
ATOM 509 C C . TYR A 1 67 ? 14.766 0.664 -13.224 1.00 89.19 67 TYR A C 1
ATOM 511 O O . TYR A 1 67 ? 15.593 1.291 -13.887 1.00 89.19 67 TYR A O 1
ATOM 519 N N . VAL A 1 68 ? 14.579 0.887 -11.926 1.00 90.81 68 VAL A N 1
ATOM 520 C CA . VAL A 1 68 ? 15.270 1.893 -11.119 1.00 90.81 68 VAL A CA 1
ATOM 521 C C . VAL A 1 68 ? 15.722 1.309 -9.780 1.00 90.81 68 VAL A C 1
ATOM 523 O O . VAL A 1 68 ? 15.183 0.314 -9.284 1.00 90.81 68 VAL A O 1
ATOM 526 N N . SER A 1 69 ? 16.734 1.935 -9.178 1.00 90.62 69 SER A N 1
ATOM 527 C CA . SER A 1 69 ? 17.145 1.615 -7.809 1.00 90.62 69 SER A CA 1
ATOM 528 C C . SER A 1 69 ? 16.083 2.066 -6.795 1.00 90.62 69 SER A C 1
ATOM 530 O O . SER A 1 69 ? 15.226 2.896 -7.100 1.00 90.62 69 SER A O 1
ATOM 532 N N . LEU A 1 70 ? 16.151 1.561 -5.558 1.00 88.69 70 LEU A N 1
ATOM 533 C CA . LEU A 1 70 ? 15.288 2.035 -4.467 1.00 88.69 70 LEU A CA 1
ATOM 534 C C . LEU A 1 70 ? 15.465 3.542 -4.197 1.00 88.69 70 LEU A C 1
ATOM 536 O O . LEU A 1 70 ? 14.491 4.244 -3.928 1.00 88.69 70 LEU A O 1
ATOM 540 N N . GLU A 1 71 ? 16.699 4.044 -4.256 1.00 91.06 71 GLU A N 1
ATOM 541 C CA . GLU A 1 71 ? 17.001 5.461 -4.025 1.00 91.06 71 GLU A CA 1
ATOM 542 C C . GLU A 1 71 ? 16.373 6.350 -5.106 1.00 91.06 71 GLU A C 1
ATOM 544 O O . GLU A 1 71 ? 15.716 7.349 -4.790 1.00 91.06 71 GLU A O 1
ATOM 549 N N . ASP A 1 72 ? 16.489 5.937 -6.368 1.00 92.50 72 ASP A N 1
ATOM 550 C CA . ASP A 1 72 ? 15.874 6.634 -7.496 1.00 92.50 72 ASP A CA 1
ATOM 551 C C . ASP A 1 72 ? 14.349 6.559 -7.426 1.00 92.50 72 ASP A C 1
ATOM 553 O O . ASP A 1 72 ? 13.681 7.583 -7.562 1.00 92.50 72 ASP A O 1
ATOM 557 N N . ALA A 1 73 ? 13.779 5.380 -7.151 1.00 91.25 73 ALA A N 1
ATOM 558 C CA . ALA A 1 73 ? 12.335 5.208 -7.003 1.00 91.25 73 ALA A CA 1
ATOM 559 C C . ALA A 1 73 ? 11.774 6.140 -5.922 1.00 91.25 73 ALA A C 1
ATOM 561 O O . ALA A 1 73 ? 10.793 6.849 -6.156 1.00 91.25 73 ALA A O 1
ATOM 562 N N . ARG A 1 74 ? 12.425 6.205 -4.751 1.00 90.44 74 ARG A N 1
ATOM 563 C CA . ARG A 1 74 ? 12.048 7.123 -3.664 1.00 90.44 74 ARG A CA 1
ATOM 564 C C . ARG A 1 74 ? 12.155 8.582 -4.094 1.00 90.44 74 ARG A C 1
ATOM 566 O O . ARG A 1 74 ? 11.231 9.350 -3.837 1.00 90.44 74 ARG A O 1
ATOM 573 N N . SER A 1 75 ? 13.239 8.965 -4.762 1.00 91.81 75 SER A N 1
ATOM 574 C CA . SER A 1 75 ? 13.443 10.339 -5.241 1.00 91.81 75 SER A CA 1
ATOM 575 C C . SER A 1 75 ? 12.379 10.751 -6.260 1.00 91.81 75 SER A C 1
ATOM 577 O O . SER A 1 75 ? 11.778 11.822 -6.152 1.00 91.81 75 SER A O 1
ATOM 579 N N . LEU A 1 76 ? 12.078 9.869 -7.212 1.00 93.12 76 LEU A N 1
ATOM 580 C CA . LEU A 1 76 ? 11.047 10.068 -8.227 1.00 93.12 76 LEU A CA 1
ATOM 581 C C . LEU A 1 76 ? 9.649 10.135 -7.606 1.00 93.12 76 LEU A C 1
ATOM 583 O O . LEU A 1 76 ? 8.851 10.988 -7.993 1.00 93.12 76 LEU A O 1
ATOM 587 N N . TYR A 1 77 ? 9.358 9.276 -6.629 1.00 90.69 77 TYR A N 1
ATOM 588 C CA . TYR A 1 77 ? 8.097 9.292 -5.893 1.00 90.69 77 TYR A CA 1
ATOM 589 C C . TYR A 1 77 ? 7.916 10.579 -5.078 1.00 90.69 77 TYR A C 1
ATOM 591 O O . TYR A 1 77 ? 6.844 11.178 -5.098 1.00 90.69 77 TYR A O 1
ATOM 599 N N . LEU A 1 78 ? 8.967 11.043 -4.393 1.00 89.12 78 LEU A N 1
ATOM 600 C CA . LEU A 1 78 ? 8.940 12.309 -3.656 1.00 89.12 78 LEU A CA 1
ATOM 601 C C . LEU A 1 78 ? 8.682 13.502 -4.585 1.00 89.12 78 LEU A C 1
ATOM 603 O O . LEU A 1 78 ? 7.945 14.414 -4.213 1.00 89.12 78 LEU A O 1
ATOM 607 N N . ALA A 1 79 ? 9.250 13.480 -5.794 1.00 91.25 79 ALA A N 1
ATOM 608 C CA . ALA A 1 79 ? 9.017 14.506 -6.806 1.00 91.25 79 ALA A CA 1
ATOM 609 C C . ALA A 1 79 ? 7.610 14.428 -7.428 1.00 91.25 79 ALA A C 1
ATOM 611 O O . ALA A 1 79 ? 7.033 15.456 -7.779 1.00 91.25 79 ALA A O 1
ATOM 612 N N . ASN A 1 80 ? 7.050 13.224 -7.577 1.00 91.69 80 ASN A N 1
ATOM 613 C CA . ASN A 1 80 ? 5.701 13.010 -8.090 1.00 91.69 80 ASN A CA 1
ATOM 614 C C . ASN A 1 80 ? 5.024 11.805 -7.407 1.00 91.69 80 ASN A C 1
ATOM 616 O O . ASN A 1 80 ? 5.182 10.670 -7.872 1.00 91.69 80 ASN A O 1
ATOM 620 N N . PRO A 1 81 ? 4.180 12.047 -6.387 1.00 87.94 81 PRO A N 1
ATOM 621 C CA . PRO A 1 81 ? 3.484 10.986 -5.661 1.00 87.94 81 PRO A CA 1
ATOM 622 C C . PRO A 1 81 ? 2.472 10.215 -6.507 1.00 87.94 81 PRO A C 1
ATOM 624 O O . PRO A 1 81 ? 1.990 9.176 -6.072 1.00 87.94 81 PRO A O 1
ATOM 627 N N . SER A 1 82 ? 2.133 10.686 -7.710 1.00 88.88 82 SER A N 1
ATOM 628 C CA . SER A 1 82 ? 1.242 9.953 -8.619 1.00 88.88 82 SER A CA 1
ATOM 629 C C . SER A 1 82 ? 1.934 8.761 -9.281 1.00 88.88 82 SER A C 1
ATOM 631 O O . SER A 1 82 ? 1.253 7.916 -9.855 1.00 88.88 82 SER A O 1
ATOM 633 N N . ARG A 1 83 ? 3.271 8.682 -9.211 1.00 92.12 83 ARG A N 1
ATOM 634 C CA . ARG A 1 83 ? 4.023 7.532 -9.719 1.00 92.12 83 ARG A CA 1
ATOM 635 C C . ARG A 1 83 ? 3.665 6.267 -8.947 1.00 92.12 83 ARG A C 1
ATOM 637 O O . ARG A 1 83 ? 3.338 6.328 -7.757 1.00 92.12 83 ARG A O 1
ATOM 644 N N . TYR A 1 84 ? 3.727 5.141 -9.643 1.00 93.81 84 TYR A N 1
ATOM 645 C CA . TYR A 1 84 ? 3.438 3.821 -9.102 1.00 93.81 84 TYR A CA 1
ATOM 646 C C . TYR A 1 84 ? 4.627 2.908 -9.378 1.00 93.81 84 TYR A C 1
ATOM 648 O O . TYR A 1 84 ? 5.021 2.751 -10.529 1.00 93.81 84 TYR A O 1
ATOM 656 N N . PHE A 1 85 ? 5.191 2.312 -8.332 1.00 93.44 85 PHE A N 1
ATOM 657 C CA . PHE A 1 85 ? 6.349 1.431 -8.436 1.00 93.44 85 PHE A CA 1
ATOM 658 C C . PHE A 1 85 ? 6.016 0.020 -7.973 1.00 93.44 85 PHE A C 1
ATOM 660 O O . PHE A 1 85 ? 5.394 -0.151 -6.927 1.00 93.44 85 PHE A O 1
ATOM 667 N N . VAL A 1 86 ? 6.479 -0.977 -8.721 1.00 92.12 86 VAL A N 1
ATOM 668 C CA . VAL A 1 86 ? 6.376 -2.391 -8.336 1.00 92.12 86 VAL A CA 1
ATOM 669 C C . VAL A 1 86 ? 7.743 -2.878 -7.867 1.00 92.12 86 VAL A C 1
ATOM 671 O O . VAL A 1 86 ? 8.748 -2.615 -8.528 1.00 92.12 86 VAL A O 1
ATOM 674 N N . ASP A 1 87 ? 7.778 -3.560 -6.721 1.00 89.62 87 ASP A N 1
ATOM 675 C CA . ASP A 1 87 ? 8.969 -4.258 -6.225 1.00 89.62 87 ASP A CA 1
ATOM 676 C C . ASP A 1 87 ? 9.175 -5.542 -7.037 1.00 89.62 87 ASP A C 1
ATOM 678 O O . ASP A 1 87 ? 8.305 -6.414 -7.088 1.00 89.62 87 ASP A O 1
ATOM 682 N N . MET A 1 88 ? 10.330 -5.636 -7.687 1.00 86.00 88 MET A N 1
ATOM 683 C CA . MET A 1 88 ? 10.755 -6.777 -8.477 1.00 86.00 88 MET A CA 1
ATOM 684 C C . MET A 1 88 ? 11.957 -7.433 -7.806 1.00 86.00 88 MET A C 1
ATOM 686 O O . MET A 1 88 ? 13.041 -6.850 -7.703 1.00 86.00 88 MET A O 1
ATOM 690 N N . GLN A 1 89 ? 11.789 -8.692 -7.412 1.00 83.44 89 GLN A N 1
ATOM 691 C CA . GLN A 1 89 ? 12.898 -9.522 -6.959 1.00 83.44 89 GLN A CA 1
ATOM 692 C C . GLN A 1 89 ? 13.585 -10.149 -8.170 1.00 83.44 89 GLN A C 1
ATOM 694 O O . GLN A 1 89 ? 13.013 -10.983 -8.871 1.00 83.44 89 GLN A O 1
ATOM 699 N N . ILE A 1 90 ? 14.825 -9.736 -8.416 1.00 79.00 90 ILE A N 1
ATOM 700 C CA . ILE A 1 90 ? 15.678 -10.298 -9.459 1.00 79.00 90 ILE A CA 1
ATOM 701 C C . ILE A 1 90 ? 16.619 -11.287 -8.788 1.00 79.00 90 ILE A C 1
ATOM 703 O O . ILE A 1 90 ? 17.532 -10.892 -8.065 1.00 79.00 90 ILE A O 1
ATOM 707 N N . TYR A 1 91 ? 16.378 -12.571 -9.025 1.00 77.06 91 TYR A N 1
ATOM 708 C CA . TYR A 1 91 ? 17.200 -13.652 -8.496 1.00 77.06 91 TYR A CA 1
ATOM 709 C C . TYR A 1 91 ? 18.493 -13.774 -9.305 1.00 77.06 91 TYR A C 1
ATOM 711 O O . TYR A 1 91 ? 18.461 -14.037 -10.508 1.00 77.06 91 TYR A O 1
ATOM 719 N N . GLU A 1 92 ? 19.629 -13.582 -8.639 1.00 74.44 92 GLU A N 1
ATOM 720 C CA . GLU A 1 92 ? 20.964 -13.818 -9.201 1.00 74.44 92 GLU A CA 1
ATOM 721 C C . GLU A 1 92 ? 21.395 -15.279 -8.960 1.00 74.44 92 GLU A C 1
ATOM 723 O O . GLU A 1 92 ? 22.091 -15.875 -9.784 1.00 74.44 92 GLU A O 1
ATOM 728 N N . SER A 1 93 ? 20.906 -15.895 -7.876 1.00 79.88 93 SER A N 1
ATOM 729 C CA . SER A 1 93 ? 20.996 -17.333 -7.595 1.00 79.88 93 SER A CA 1
ATOM 730 C C . SER A 1 93 ? 19.800 -17.813 -6.751 1.00 79.88 93 SER A C 1
ATOM 732 O O . SER A 1 93 ? 18.891 -17.040 -6.458 1.00 79.88 93 SER A O 1
ATOM 734 N N . ALA A 1 94 ? 19.769 -19.094 -6.363 1.00 76.44 94 ALA A N 1
ATOM 735 C CA . ALA A 1 94 ? 18.675 -19.658 -5.560 1.00 76.44 94 ALA A CA 1
ATOM 736 C C . ALA A 1 94 ? 18.510 -18.984 -4.182 1.00 76.44 94 ALA A C 1
ATOM 738 O O . ALA A 1 94 ? 17.392 -18.913 -3.678 1.00 76.44 94 ALA A O 1
ATOM 739 N N . ASP A 1 95 ? 19.604 -18.467 -3.612 1.00 77.81 95 ASP A N 1
ATOM 740 C CA . ASP A 1 95 ? 19.635 -17.854 -2.277 1.00 77.81 95 ASP A CA 1
ATOM 741 C C . ASP A 1 95 ? 19.949 -16.348 -2.318 1.00 77.81 95 ASP A C 1
ATOM 743 O O . ASP A 1 95 ? 19.951 -15.680 -1.285 1.00 77.81 95 ASP A O 1
ATOM 747 N N . GLU A 1 96 ? 20.215 -15.800 -3.507 1.00 78.38 96 GLU A N 1
ATOM 748 C CA . GLU A 1 96 ? 20.615 -14.408 -3.693 1.00 78.38 96 GLU A CA 1
ATOM 749 C C . GLU A 1 96 ? 19.687 -13.725 -4.688 1.00 78.38 96 GLU A C 1
ATOM 751 O O . GLU A 1 96 ? 19.580 -14.114 -5.853 1.00 78.38 96 GLU A O 1
ATOM 756 N N . TYR A 1 97 ? 19.020 -12.680 -4.219 1.00 80.31 97 TYR A N 1
ATOM 757 C CA . TYR A 1 97 ? 18.228 -11.801 -5.055 1.00 80.31 97 TYR A CA 1
ATOM 758 C C . TYR A 1 97 ? 18.543 -10.356 -4.713 1.00 80.31 97 TYR A C 1
ATOM 760 O O . T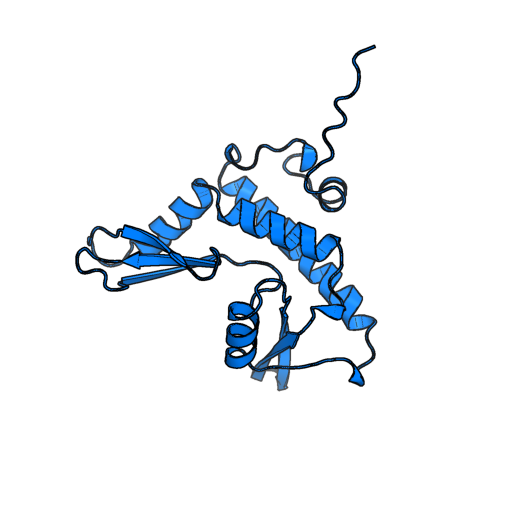YR A 1 97 ? 18.864 -10.014 -3.572 1.00 80.31 97 TYR A O 1
ATOM 768 N N . ARG A 1 98 ? 18.398 -9.493 -5.711 1.00 81.00 98 ARG A N 1
ATOM 769 C CA . ARG A 1 98 ? 18.355 -8.050 -5.511 1.00 81.00 98 ARG A CA 1
ATOM 770 C C . ARG A 1 98 ? 16.945 -7.543 -5.758 1.00 81.00 98 ARG A C 1
ATOM 772 O O . ARG A 1 98 ? 16.265 -7.993 -6.678 1.00 81.00 98 ARG A O 1
ATOM 779 N N . THR A 1 99 ? 16.535 -6.566 -4.966 1.00 80.25 99 THR A N 1
ATOM 780 C CA . THR A 1 99 ? 15.317 -5.804 -5.229 1.00 80.25 99 THR A CA 1
ATOM 781 C C . THR A 1 99 ? 15.623 -4.687 -6.221 1.00 80.25 99 THR A C 1
ATOM 783 O O . THR A 1 99 ? 16.541 -3.889 -6.013 1.00 80.25 99 THR A O 1
ATOM 786 N N . GLN A 1 100 ? 14.845 -4.622 -7.296 1.00 87.38 100 GLN A N 1
ATOM 787 C CA . GLN A 1 100 ? 14.747 -3.455 -8.168 1.00 87.38 100 GLN A CA 1
ATOM 788 C C . GLN A 1 100 ? 13.306 -2.974 -8.202 1.00 87.38 100 GLN A C 1
ATOM 790 O O . GLN A 1 100 ? 12.378 -3.755 -8.022 1.00 87.38 100 GLN A O 1
ATOM 795 N N . TYR A 1 101 ? 13.120 -1.685 -8.450 1.00 91.25 101 TYR A N 1
ATOM 796 C CA . TYR A 1 101 ? 11.791 -1.128 -8.632 1.00 91.25 101 TYR A CA 1
ATOM 797 C C . TYR A 1 101 ? 11.534 -0.915 -10.109 1.00 91.25 101 TYR A C 1
ATOM 799 O O . TYR A 1 101 ? 12.380 -0.391 -10.827 1.00 91.25 101 TYR A O 1
ATOM 807 N N . LEU A 1 102 ? 10.353 -1.300 -10.559 1.00 91.50 102 LEU A N 1
ATOM 808 C CA . LEU A 1 102 ? 9.863 -0.974 -11.885 1.00 91.50 102 LEU A CA 1
ATOM 809 C C . LEU A 1 102 ? 8.965 0.257 -11.787 1.00 91.50 102 LEU A C 1
ATOM 811 O O . LEU A 1 102 ? 8.010 0.251 -11.007 1.00 91.50 102 LEU A O 1
ATOM 815 N N . ASP A 1 103 ? 9.239 1.295 -12.579 1.00 92.81 103 ASP A N 1
ATOM 816 C CA . ASP A 1 103 ? 8.282 2.391 -12.758 1.00 92.81 103 ASP A CA 1
ATOM 817 C C . ASP A 1 103 ? 7.091 1.893 -13.583 1.00 92.81 103 ASP A C 1
ATOM 819 O O . ASP A 1 103 ? 7.152 1.756 -14.803 1.00 92.81 103 ASP A O 1
ATOM 823 N N . PHE A 1 104 ? 5.998 1.607 -12.888 1.00 92.00 104 PHE A N 1
ATOM 824 C CA . PHE A 1 104 ? 4.792 1.000 -13.434 1.00 92.00 104 PHE A CA 1
ATOM 825 C C . PHE A 1 104 ? 3.708 2.030 -13.761 1.00 92.00 104 PHE A C 1
ATOM 827 O O . PHE A 1 104 ? 2.560 1.680 -14.035 1.00 92.00 104 PHE A O 1
ATOM 834 N N . THR A 1 105 ? 4.054 3.320 -13.733 1.00 92.31 105 THR A N 1
ATOM 835 C CA . THR A 1 105 ? 3.092 4.425 -13.834 1.00 92.31 105 THR A CA 1
ATOM 836 C C . THR A 1 105 ? 2.255 4.374 -15.117 1.00 92.31 105 THR A C 1
ATOM 838 O O . THR A 1 105 ? 1.067 4.686 -15.081 1.00 92.31 105 THR A O 1
ATOM 841 N N . LEU A 1 106 ? 2.838 3.956 -16.247 1.00 90.62 106 LEU A N 1
ATOM 842 C CA . LEU A 1 106 ? 2.132 3.863 -17.536 1.00 90.62 106 LEU A CA 1
ATOM 843 C C . LEU A 1 106 ? 1.165 2.676 -17.627 1.00 90.62 106 LEU A C 1
ATOM 845 O O . LEU A 1 106 ? 0.291 2.667 -18.492 1.00 90.62 106 LEU A O 1
ATOM 849 N N . HIS A 1 107 ? 1.313 1.696 -16.739 1.00 91.81 107 HIS A N 1
ATOM 850 C CA . HIS A 1 107 ? 0.550 0.450 -16.752 1.00 91.81 107 HIS A CA 1
ATOM 851 C C . HIS A 1 107 ? -0.435 0.357 -15.583 1.00 91.81 107 HIS A C 1
ATOM 853 O O . HIS A 1 107 ? -1.100 -0.663 -15.411 1.00 91.81 107 HIS A O 1
ATOM 859 N N . VAL A 1 108 ? -0.544 1.420 -14.778 1.00 92.06 108 VAL A N 1
ATOM 860 C CA . VAL A 1 108 ? -1.437 1.445 -13.624 1.00 92.06 108 VAL A CA 1
ATOM 861 C C . VAL A 1 108 ? -2.892 1.352 -14.090 1.00 92.06 108 VAL A C 1
ATOM 863 O O . VAL A 1 108 ? -3.348 2.118 -14.942 1.00 92.06 108 VAL A O 1
ATOM 866 N N . THR A 1 109 ? -3.637 0.403 -13.531 1.00 93.94 109 THR A N 1
ATOM 867 C CA . THR A 1 109 ? -5.069 0.249 -13.801 1.00 93.94 109 THR A CA 1
ATOM 868 C C . THR A 1 109 ? -5.894 0.964 -12.740 1.00 93.94 109 THR A C 1
ATOM 870 O O . THR A 1 109 ? -5.407 1.305 -11.659 1.00 93.94 109 THR A O 1
ATOM 873 N N . GLU A 1 110 ? -7.177 1.179 -13.026 1.00 94.19 110 GLU A N 1
ATOM 874 C CA . GLU A 1 110 ? -8.117 1.735 -12.049 1.00 94.19 110 GLU A CA 1
ATOM 875 C C . GLU A 1 110 ? -8.182 0.876 -10.775 1.00 94.19 110 GLU A C 1
ATOM 877 O O . GLU A 1 110 ? -8.198 1.419 -9.673 1.00 94.19 110 GLU A O 1
ATOM 882 N N . LEU A 1 111 ? -8.083 -0.452 -10.909 1.00 95.00 111 LEU A N 1
ATOM 883 C CA . LEU A 1 111 ? -8.048 -1.386 -9.782 1.00 95.00 111 LEU A CA 1
ATOM 884 C C . LEU A 1 111 ? -6.817 -1.183 -8.881 1.00 95.00 111 LEU A C 1
ATOM 886 O O . LEU A 1 111 ? -6.940 -1.193 -7.652 1.00 95.00 111 LEU A O 1
ATOM 890 N N . LEU A 1 112 ? -5.634 -0.963 -9.465 1.00 95.06 112 LEU A N 1
ATOM 891 C CA . LEU A 1 112 ? -4.416 -0.652 -8.703 1.00 95.06 112 LEU A CA 1
ATOM 892 C C . LEU A 1 112 ? -4.524 0.705 -7.997 1.00 95.06 112 LEU A C 1
ATOM 894 O O . LEU A 1 112 ? -4.095 0.854 -6.849 1.00 95.06 112 LEU A O 1
ATOM 898 N N . MET A 1 113 ? -5.156 1.684 -8.645 1.00 92.88 113 MET A N 1
ATOM 899 C CA . MET A 1 113 ? -5.391 3.000 -8.052 1.00 92.88 113 MET A CA 1
ATOM 900 C C . MET A 1 113 ? -6.396 2.953 -6.898 1.00 92.88 113 MET A C 1
ATOM 902 O O . MET A 1 113 ? -6.147 3.571 -5.860 1.00 92.88 113 MET A O 1
ATOM 906 N N . GLU A 1 114 ? -7.495 2.207 -7.032 1.00 93.81 114 GLU A N 1
ATOM 907 C CA . GLU A 1 114 ? -8.426 1.946 -5.928 1.00 93.81 114 GLU A CA 1
ATOM 908 C C . GLU A 1 114 ? -7.725 1.227 -4.774 1.00 93.81 114 GLU A C 1
ATOM 910 O O . GLU A 1 114 ? -7.855 1.648 -3.625 1.00 93.81 114 GLU A O 1
ATOM 915 N N . SER A 1 115 ? -6.919 0.203 -5.074 1.00 94.44 115 SER A N 1
ATOM 916 C CA . SER A 1 115 ? -6.185 -0.566 -4.059 1.00 94.44 115 SER A CA 1
ATOM 917 C C . SER A 1 115 ? -5.246 0.317 -3.252 1.00 94.44 115 SER A C 1
ATOM 919 O O . SER A 1 115 ? -5.210 0.247 -2.022 1.00 94.44 115 SER A O 1
ATOM 921 N N . ARG A 1 116 ? -4.520 1.203 -3.938 1.00 92.44 116 ARG A N 1
ATOM 922 C CA . ARG A 1 116 ? -3.637 2.171 -3.297 1.00 92.44 116 ARG A CA 1
ATOM 923 C C . ARG A 1 116 ? -4.405 3.132 -2.394 1.00 92.44 116 ARG A C 1
ATOM 925 O O . ARG A 1 116 ? -3.994 3.329 -1.254 1.00 92.44 116 ARG A O 1
ATOM 932 N N . ARG A 1 117 ? -5.515 3.704 -2.872 1.00 91.38 117 ARG A N 1
ATOM 933 C CA . ARG A 1 117 ? -6.358 4.615 -2.074 1.00 91.38 117 ARG A CA 1
ATOM 934 C C . ARG A 1 117 ? -6.907 3.926 -0.829 1.00 91.38 117 ARG A C 1
ATOM 936 O O . ARG A 1 117 ? -6.750 4.458 0.265 1.00 91.38 117 ARG A O 1
ATOM 943 N N . LEU A 1 118 ? -7.441 2.716 -0.981 1.00 92.44 118 LEU A N 1
ATOM 944 C CA . LEU A 1 118 ? -7.982 1.957 0.139 1.00 92.44 118 LEU A CA 1
ATOM 945 C C . LEU A 1 118 ? -6.896 1.593 1.162 1.00 92.44 118 LEU A C 1
ATOM 947 O O . LEU A 1 118 ? -7.126 1.692 2.362 1.00 92.44 118 LEU A O 1
ATOM 951 N N . ARG A 1 119 ? -5.683 1.229 0.724 1.00 90.88 119 ARG A N 1
ATOM 952 C CA . ARG A 1 119 ? -4.547 0.964 1.632 1.00 90.88 119 ARG A CA 1
ATOM 953 C C . ARG A 1 119 ? -4.114 2.206 2.407 1.00 90.88 119 ARG A C 1
ATOM 955 O O . ARG A 1 119 ? -3.768 2.079 3.581 1.00 90.88 119 ARG A O 1
ATOM 962 N N . VAL A 1 120 ? -4.147 3.383 1.779 1.00 89.38 120 VAL A N 1
ATOM 963 C CA . VAL A 1 120 ? -3.907 4.663 2.465 1.00 89.38 120 VAL A CA 1
ATOM 964 C C . VAL A 1 120 ? -4.990 4.907 3.515 1.00 89.38 120 VAL A C 1
ATOM 966 O O . VAL A 1 120 ? -4.658 5.205 4.658 1.00 89.38 120 VAL A O 1
ATOM 969 N N . GLU A 1 121 ? -6.265 4.725 3.164 1.00 90.81 121 GLU A N 1
ATOM 970 C CA . GLU A 1 121 ? -7.387 4.955 4.081 1.00 90.81 121 GLU A CA 1
ATOM 971 C C . GLU A 1 121 ? -7.373 3.988 5.273 1.00 90.81 121 GLU A C 1
ATOM 973 O O . GLU A 1 121 ? -7.468 4.432 6.415 1.00 90.81 121 GLU A O 1
ATOM 978 N N . ILE A 1 122 ? -7.140 2.690 5.035 1.00 91.31 122 ILE A N 1
ATOM 979 C CA . ILE A 1 122 ? -6.936 1.696 6.102 1.00 91.31 122 ILE A CA 1
ATOM 980 C C . ILE A 1 122 ? -5.775 2.124 7.006 1.00 91.31 122 ILE A C 1
ATOM 982 O O . ILE A 1 122 ? -5.900 2.104 8.230 1.00 91.31 122 ILE A O 1
ATOM 986 N N . GLY A 1 123 ? -4.650 2.529 6.410 1.00 87.44 123 GLY A N 1
ATOM 987 C CA . GLY A 1 123 ? -3.458 2.967 7.132 1.00 87.44 123 GLY A CA 1
ATOM 988 C C . GLY A 1 123 ? -3.663 4.215 7.993 1.00 87.44 123 GLY A C 1
ATOM 989 O O . GLY A 1 123 ? -2.983 4.362 9.003 1.00 87.44 123 GLY A O 1
ATOM 990 N N . ALA A 1 124 ? -4.607 5.075 7.613 1.00 87.44 124 ALA A N 1
ATOM 991 C CA . ALA A 1 124 ? -4.959 6.299 8.327 1.00 87.44 124 ALA A CA 1
ATOM 992 C C . ALA A 1 124 ? -6.007 6.088 9.437 1.00 87.44 124 ALA A C 1
ATOM 994 O O . ALA A 1 124 ? -6.366 7.039 10.131 1.00 87.44 124 ALA A O 1
ATOM 995 N N . THR A 1 125 ? -6.524 4.868 9.618 1.00 90.88 125 THR A N 1
ATOM 996 C CA . THR A 1 125 ? -7.460 4.577 10.714 1.00 90.88 125 THR A CA 1
ATOM 997 C C . THR A 1 125 ? -6.766 4.651 12.074 1.00 90.88 125 THR A C 1
ATOM 999 O O . THR A 1 125 ? -5.627 4.207 12.242 1.00 90.88 125 THR A O 1
ATOM 1002 N N . THR A 1 126 ? -7.486 5.139 13.090 1.00 90.75 126 THR A N 1
ATOM 1003 C CA . THR A 1 126 ? -6.965 5.251 14.462 1.00 90.75 126 THR A CA 1
ATOM 1004 C C . THR A 1 126 ? -6.476 3.909 15.006 1.00 90.75 126 THR A C 1
ATOM 1006 O O . THR A 1 126 ? -5.420 3.856 15.626 1.00 90.75 126 THR A O 1
ATOM 1009 N N . ALA A 1 127 ? -7.183 2.810 14.720 1.00 89.94 127 ALA A N 1
ATOM 1010 C CA . ALA A 1 127 ? -6.795 1.478 15.180 1.00 89.94 127 ALA A CA 1
ATOM 1011 C C . ALA A 1 127 ? -5.426 1.030 14.631 1.00 89.94 127 ALA A C 1
ATOM 1013 O O . ALA A 1 127 ? -4.623 0.452 15.368 1.00 89.94 127 ALA A O 1
ATOM 1014 N N . ILE A 1 128 ? -5.137 1.302 13.351 1.00 89.56 128 ILE A N 1
ATOM 1015 C CA . ILE A 1 128 ? -3.831 0.998 12.749 1.00 89.56 128 ILE A CA 1
ATOM 1016 C C . ILE A 1 128 ? -2.758 1.935 13.303 1.00 89.56 128 ILE A C 1
ATOM 1018 O O . ILE A 1 128 ? -1.676 1.473 13.663 1.00 89.56 128 ILE A O 1
ATOM 1022 N N . GLU A 1 129 ? -3.058 3.226 13.433 1.00 88.69 129 GLU A N 1
ATOM 1023 C CA . GLU A 1 129 ? -2.129 4.203 14.000 1.00 88.69 129 GLU A CA 1
ATOM 1024 C C . GLU A 1 129 ? -1.709 3.833 15.435 1.00 88.69 129 GLU A C 1
ATOM 1026 O O . GLU A 1 129 ? -0.518 3.817 15.750 1.00 88.69 129 GLU A O 1
ATOM 1031 N N . GLU A 1 130 ? -2.660 3.471 16.298 1.00 89.38 130 GLU A N 1
ATOM 1032 C CA . GLU A 1 130 ? -2.389 3.024 17.670 1.00 89.38 130 GLU A CA 1
ATOM 1033 C C . GLU A 1 130 ? -1.568 1.733 17.710 1.00 89.38 130 GLU A C 1
ATOM 1035 O O . GLU A 1 130 ? -0.634 1.625 18.509 1.00 89.38 130 GLU A O 1
ATOM 1040 N N . MET A 1 131 ? -1.858 0.775 16.822 1.00 88.81 131 MET A N 1
ATOM 1041 C CA . MET A 1 131 ? -1.060 -0.445 16.684 1.00 88.81 131 MET A CA 1
ATOM 1042 C C . MET A 1 131 ? 0.394 -0.120 16.317 1.00 88.81 131 MET A C 1
ATOM 1044 O O . MET A 1 131 ? 1.312 -0.662 16.936 1.00 88.81 131 MET A O 1
ATOM 1048 N N . LEU A 1 132 ? 0.619 0.760 15.336 1.00 85.50 132 LEU A N 1
ATOM 1049 C CA . LEU A 1 132 ? 1.964 1.154 14.901 1.00 85.50 132 LEU A CA 1
ATOM 1050 C C . LEU A 1 132 ? 2.728 1.854 16.031 1.00 85.50 132 LEU A C 1
ATOM 1052 O O . LEU A 1 132 ? 3.865 1.485 16.332 1.00 85.50 132 LEU A O 1
ATOM 1056 N N . LYS A 1 133 ? 2.080 2.796 16.727 1.00 85.50 133 LYS A N 1
ATOM 1057 C CA . LYS A 1 133 ? 2.660 3.464 17.901 1.00 85.50 133 LYS A CA 1
ATOM 1058 C C . LYS A 1 133 ? 3.005 2.461 19.003 1.00 85.50 133 LYS A C 1
ATOM 1060 O O . LYS A 1 133 ? 4.118 2.492 19.518 1.00 85.50 133 LYS A O 1
ATOM 1065 N N . GLY A 1 134 ? 2.096 1.540 19.329 1.00 81.25 134 GLY A N 1
ATOM 1066 C CA . GLY A 1 134 ? 2.291 0.522 20.366 1.00 81.25 134 GLY A CA 1
ATOM 1067 C C . GLY A 1 134 ? 3.374 -0.511 20.037 1.00 81.25 134 GLY A C 1
ATOM 1068 O O . GLY A 1 134 ? 4.088 -0.971 20.928 1.00 81.25 134 GLY A O 1
ATOM 1069 N N . ALA A 1 135 ? 3.544 -0.858 18.759 1.00 74.25 135 ALA A N 1
ATOM 1070 C CA . ALA A 1 135 ? 4.665 -1.682 18.309 1.00 74.25 135 ALA A CA 1
ATOM 1071 C C . ALA A 1 135 ? 6.009 -0.949 18.475 1.00 74.25 135 ALA A C 1
ATOM 1073 O O . ALA A 1 135 ? 7.027 -1.581 18.759 1.00 74.25 135 ALA A O 1
ATOM 1074 N N . SER A 1 136 ? 6.002 0.380 18.346 1.00 67.94 136 SER A N 1
ATOM 1075 C CA . SER A 1 136 ? 7.194 1.223 18.417 1.00 67.94 136 SER A CA 1
ATOM 1076 C C . SER A 1 136 ? 7.609 1.652 19.834 1.00 67.94 136 SER A C 1
ATOM 1078 O O . SER A 1 136 ? 8.774 2.005 20.023 1.00 67.94 136 SER A O 1
ATOM 1080 N N . THR A 1 137 ? 6.712 1.647 20.826 1.00 60.62 137 THR A N 1
ATOM 1081 C CA . THR A 1 137 ? 6.985 2.122 22.203 1.00 60.62 137 THR A CA 1
ATOM 1082 C C . THR A 1 137 ? 7.703 1.106 23.098 1.00 60.62 137 THR A C 1
ATOM 1084 O O . THR A 1 137 ? 7.921 1.364 24.276 1.00 60.62 137 THR A O 1
ATOM 1087 N N . ARG A 1 138 ? 8.135 -0.049 22.575 1.00 54.16 138 ARG A N 1
ATOM 1088 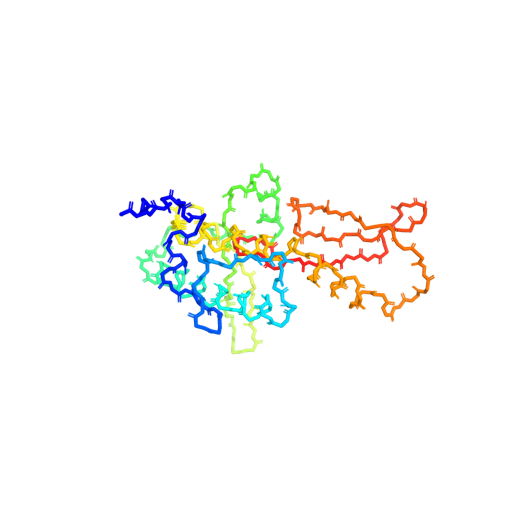C CA . ARG A 1 138 ? 8.834 -1.084 23.366 1.00 54.16 138 ARG A CA 1
ATOM 1089 C C . ARG A 1 138 ? 10.312 -0.800 23.692 1.00 54.16 138 ARG A C 1
ATOM 1091 O O . ARG A 1 138 ? 11.015 -1.722 24.092 1.00 54.16 138 ARG A O 1
ATOM 1098 N N . ALA A 1 139 ? 10.797 0.434 23.569 1.00 51.84 139 ALA A N 1
ATOM 1099 C CA . ALA A 1 139 ? 12.173 0.771 23.936 1.00 51.84 139 ALA A CA 1
ATOM 1100 C C . ALA A 1 139 ? 12.303 2.256 24.306 1.00 51.84 139 ALA A C 1
ATOM 1102 O O . ALA A 1 139 ? 12.544 3.061 23.420 1.00 51.84 139 ALA A O 1
ATOM 1103 N N . ASP A 1 140 ? 12.187 2.569 25.598 1.00 58.44 140 ASP A N 1
ATOM 1104 C CA . ASP A 1 140 ? 12.387 3.877 26.254 1.00 58.44 140 ASP A CA 1
ATOM 1105 C C . ASP A 1 140 ? 11.089 4.681 26.479 1.00 58.44 140 ASP A C 1
ATOM 1107 O O . ASP A 1 140 ? 10.403 5.066 25.534 1.00 58.44 140 ASP A O 1
ATOM 1111 N N . ASP A 1 141 ? 10.767 4.944 27.755 1.00 68.38 141 ASP A N 1
ATOM 1112 C CA . ASP A 1 141 ? 9.600 5.694 28.273 1.00 68.38 141 ASP A CA 1
ATOM 1113 C C . ASP A 1 141 ? 9.614 7.198 27.902 1.00 68.38 141 ASP A C 1
ATOM 1115 O O . ASP A 1 141 ? 9.224 8.060 28.692 1.00 68.38 141 ASP A O 1
ATOM 1119 N N . VAL A 1 142 ? 10.106 7.556 26.717 1.00 73.19 142 VAL A N 1
ATOM 1120 C CA . VAL A 1 142 ? 10.149 8.942 26.244 1.00 73.19 142 VAL A CA 1
ATOM 1121 C C . VAL A 1 142 ? 8.807 9.275 25.587 1.00 73.19 142 VAL A C 1
ATOM 1123 O O . VAL A 1 142 ? 8.420 8.604 24.626 1.00 73.19 142 VAL A O 1
ATOM 1126 N N . PRO A 1 143 ? 8.075 10.303 26.057 1.00 80.81 143 PRO A N 1
ATOM 1127 C CA . PRO A 1 143 ? 6.885 10.785 25.368 1.00 80.81 143 PRO A CA 1
ATOM 1128 C C . PRO A 1 143 ? 7.245 11.246 23.953 1.00 80.81 143 PRO A C 1
ATOM 1130 O O . PRO A 1 143 ? 8.129 12.082 23.776 1.00 80.81 143 PRO A O 1
ATOM 1133 N N . LEU A 1 144 ? 6.556 10.706 22.945 1.00 86.38 144 LEU A N 1
ATOM 1134 C CA . LEU A 1 144 ? 6.793 11.044 21.542 1.00 86.38 144 LEU A CA 1
ATOM 1135 C C . LEU A 1 144 ? 5.632 11.852 20.963 1.00 86.38 144 LEU A C 1
ATOM 1137 O O . LEU A 1 144 ? 4.462 11.499 21.140 1.00 86.38 144 LEU A O 1
ATOM 1141 N N . THR A 1 145 ? 5.966 12.888 20.195 1.00 89.19 145 THR A N 1
ATOM 1142 C CA . THR A 1 145 ? 5.021 13.571 19.305 1.00 89.19 145 THR A CA 1
ATOM 1143 C C . THR A 1 145 ? 5.069 12.911 17.935 1.00 89.19 145 THR A C 1
ATOM 1145 O O . THR A 1 145 ? 6.130 12.818 17.322 1.00 89.19 145 THR A O 1
ATOM 1148 N N . TRP A 1 146 ? 3.918 12.452 17.449 1.00 89.12 146 TRP A N 1
ATOM 1149 C CA . TRP A 1 146 ? 3.821 11.705 16.198 1.00 89.12 146 TRP A CA 1
ATOM 1150 C C . TRP A 1 146 ? 3.355 12.590 15.046 1.00 89.12 146 TRP A C 1
ATOM 1152 O O . TRP A 1 146 ? 2.366 13.311 15.172 1.00 89.12 146 TRP A O 1
ATOM 1162 N N . THR A 1 147 ? 4.047 12.512 13.912 1.00 89.12 147 THR A N 1
ATOM 1163 C CA . THR A 1 147 ? 3.716 13.260 12.694 1.00 89.12 147 THR A CA 1
ATOM 1164 C C . THR A 1 147 ? 3.787 12.365 11.466 1.00 89.12 147 THR A C 1
ATOM 1166 O O . THR A 1 147 ? 4.667 11.513 11.346 1.00 89.12 147 THR A O 1
ATOM 1169 N N . TYR A 1 148 ? 2.858 12.565 10.534 1.00 87.06 148 TYR A N 1
ATOM 1170 C CA . TYR A 1 148 ? 2.909 11.906 9.236 1.00 87.06 148 TYR A CA 1
ATOM 1171 C C . TYR A 1 148 ? 3.872 12.644 8.304 1.00 87.06 148 TYR A C 1
ATOM 1173 O O . TYR A 1 148 ? 3.777 13.856 8.110 1.00 87.06 148 TYR A O 1
ATOM 1181 N N . GLN A 1 149 ? 4.777 11.892 7.689 1.00 86.12 149 GLN A N 1
ATOM 1182 C CA . GLN A 1 149 ? 5.717 12.346 6.673 1.00 86.12 149 GLN A CA 1
ATOM 1183 C C . GLN A 1 149 ? 5.566 11.521 5.392 1.00 86.12 149 GLN A C 1
ATOM 1185 O O . GLN A 1 149 ? 4.866 10.506 5.352 1.00 86.12 149 GLN A O 1
ATOM 1190 N N . ARG A 1 150 ? 6.220 11.978 4.314 1.00 80.25 150 ARG A N 1
ATOM 1191 C CA . ARG A 1 150 ? 6.204 11.330 2.988 1.00 80.25 150 ARG A CA 1
ATOM 1192 C C . ARG A 1 150 ? 4.783 10.988 2.534 1.00 80.25 150 ARG A C 1
ATOM 1194 O O . ARG A 1 150 ? 4.461 9.847 2.221 1.00 80.25 150 ARG A O 1
ATOM 1201 N N . PHE A 1 151 ? 3.926 12.008 2.549 1.00 81.31 151 PHE A N 1
ATOM 1202 C CA . PHE A 1 151 ? 2.516 11.933 2.151 1.00 81.31 151 PHE A CA 1
ATOM 1203 C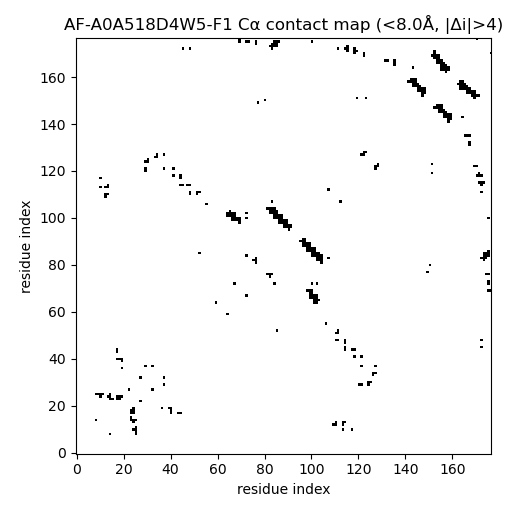 C . PHE A 1 151 ? 1.637 11.026 3.018 1.00 81.31 151 PHE A C 1
ATOM 1205 O O . PHE A 1 151 ? 0.513 10.774 2.616 1.00 81.31 151 PHE A O 1
ATOM 1212 N N . GLY A 1 152 ? 2.117 10.587 4.189 1.00 78.12 152 GLY A N 1
ATOM 1213 C CA . GLY A 1 152 ? 1.424 9.674 5.107 1.00 78.12 152 GLY A CA 1
ATOM 1214 C C . GLY A 1 152 ? 2.037 8.271 5.165 1.00 78.12 152 GLY A C 1
ATOM 1215 O O . GLY A 1 152 ? 1.620 7.462 5.986 1.00 78.12 152 GLY A O 1
ATOM 1216 N N . GLN A 1 153 ? 3.044 7.986 4.330 1.00 79.88 153 GLN A N 1
ATOM 1217 C CA . GLN A 1 153 ? 3.698 6.676 4.265 1.00 79.88 153 GLN A CA 1
ATOM 1218 C C . GLN A 1 153 ? 4.520 6.380 5.525 1.00 79.88 153 GLN A C 1
ATOM 1220 O O . GLN A 1 153 ? 4.747 5.218 5.861 1.00 79.88 153 GLN A O 1
ATOM 1225 N N . ILE A 1 154 ? 5.008 7.420 6.206 1.00 85.00 154 ILE A N 1
ATOM 1226 C CA . ILE A 1 154 ? 5.850 7.268 7.390 1.00 85.00 154 ILE A CA 1
ATOM 1227 C C . ILE A 1 154 ? 5.233 8.030 8.551 1.00 85.00 154 ILE A C 1
ATOM 1229 O O . ILE A 1 154 ? 5.002 9.233 8.458 1.00 85.00 154 ILE A O 1
ATOM 1233 N N . LEU A 1 155 ? 5.010 7.328 9.655 1.00 88.31 155 LEU A N 1
ATOM 1234 C CA . LEU A 1 155 ? 4.636 7.907 10.934 1.00 88.31 155 LEU A CA 1
ATOM 1235 C C . LEU A 1 155 ? 5.909 8.071 11.772 1.00 88.31 155 LEU A C 1
ATOM 1237 O O . LEU A 1 155 ? 6.510 7.078 12.176 1.00 88.31 155 LEU A O 1
ATOM 1241 N N . VAL A 1 156 ? 6.337 9.312 11.996 1.00 89.56 156 VAL A N 1
ATOM 1242 C CA . VAL A 1 156 ? 7.587 9.657 12.688 1.00 89.56 156 VAL A CA 1
ATOM 1243 C C . VAL A 1 156 ? 7.282 10.140 14.101 1.00 89.56 156 VAL A C 1
ATOM 1245 O O . VAL A 1 156 ? 6.460 11.039 14.279 1.00 89.56 156 VAL A O 1
ATOM 1248 N N . GLY A 1 157 ? 7.931 9.537 15.095 1.00 89.81 157 GLY A N 1
ATOM 1249 C CA . GLY A 1 157 ? 7.857 9.912 16.503 1.00 89.81 157 GLY A CA 1
ATOM 1250 C C . GLY A 1 157 ? 9.092 10.708 16.914 1.00 89.81 157 GLY A C 1
ATOM 1251 O O . GLY A 1 157 ? 10.208 10.180 16.881 1.00 89.81 157 GLY A O 1
ATOM 1252 N N . CYS A 1 158 ? 8.884 11.962 17.310 1.00 90.06 158 CYS A N 1
ATOM 1253 C CA . CYS A 1 158 ? 9.934 12.874 17.755 1.00 90.06 158 CYS A CA 1
ATOM 1254 C C . CYS A 1 158 ? 9.896 13.099 19.272 1.00 90.06 158 CYS A C 1
ATOM 1256 O O . CYS A 1 158 ? 8.813 13.119 19.862 1.00 90.06 158 CYS A O 1
ATOM 1258 N N . ASP A 1 159 ? 11.064 13.302 19.886 1.00 88.75 159 ASP A N 1
ATOM 1259 C CA . ASP A 1 159 ? 11.180 13.760 21.279 1.00 88.75 159 ASP A CA 1
ATOM 1260 C C . ASP A 1 159 ? 10.797 15.250 21.435 1.00 88.75 159 ASP A C 1
ATOM 1262 O O . ASP A 1 159 ? 10.475 15.939 20.463 1.00 88.75 159 ASP A O 1
ATOM 1266 N N . GLU A 1 160 ? 10.840 15.776 22.665 1.00 88.56 160 GLU A N 1
ATOM 1267 C CA . GLU A 1 160 ? 10.551 17.193 22.954 1.00 88.56 160 GLU A CA 1
ATOM 1268 C C . GLU A 1 160 ? 11.518 18.175 22.266 1.00 88.56 160 GLU A C 1
ATOM 1270 O O . GLU A 1 160 ? 11.165 19.333 22.040 1.00 88.56 160 GLU A O 1
ATOM 1275 N N . ALA A 1 161 ? 12.728 17.728 21.917 1.00 89.88 161 ALA A N 1
ATOM 1276 C CA . ALA A 1 161 ? 13.715 18.522 21.190 1.00 89.88 161 ALA A CA 1
ATOM 1277 C C . ALA A 1 161 ? 13.510 18.468 19.662 1.00 89.88 161 ALA A C 1
ATOM 1279 O O . ALA A 1 161 ? 14.203 19.174 18.927 1.00 89.88 161 ALA A O 1
ATOM 1280 N N . GLY A 1 162 ? 12.549 17.672 19.181 1.00 87.88 162 GLY A N 1
ATOM 1281 C CA . GLY A 1 162 ? 12.238 17.497 17.765 1.00 87.88 162 GLY A CA 1
ATOM 1282 C C . GLY A 1 162 ? 13.122 16.473 17.051 1.00 87.88 162 GLY A C 1
ATOM 1283 O O . GLY A 1 162 ? 13.055 16.377 15.824 1.00 87.88 162 GLY A O 1
ATOM 1284 N N . ASN A 1 163 ? 13.939 15.701 17.773 1.00 88.62 163 ASN A N 1
ATOM 1285 C CA . ASN A 1 163 ? 14.758 14.655 17.166 1.00 88.62 163 ASN A CA 1
ATOM 1286 C C . ASN A 1 163 ? 13.889 13.449 16.820 1.00 88.62 163 ASN A C 1
ATOM 1288 O O . ASN A 1 163 ? 13.085 13.008 17.640 1.00 88.62 163 ASN A O 1
ATOM 1292 N N . GLU A 1 164 ? 14.073 12.885 15.626 1.00 88.56 164 GLU A N 1
ATOM 1293 C CA . GLU A 1 164 ? 13.461 11.606 15.268 1.00 88.56 164 GLU A CA 1
ATOM 1294 C C . GLU A 1 164 ? 14.011 10.497 16.172 1.00 88.56 164 GLU A C 1
ATOM 1296 O O . GLU A 1 164 ? 15.204 10.194 16.156 1.00 88.56 164 GLU A O 1
ATOM 1301 N N . VAL A 1 165 ? 13.123 9.876 16.948 1.00 85.31 165 VAL A N 1
ATOM 1302 C CA . VAL A 1 165 ? 13.459 8.734 17.810 1.00 85.31 165 VAL A CA 1
ATOM 1303 C C . VAL A 1 165 ? 13.009 7.432 17.156 1.00 85.31 165 VAL A C 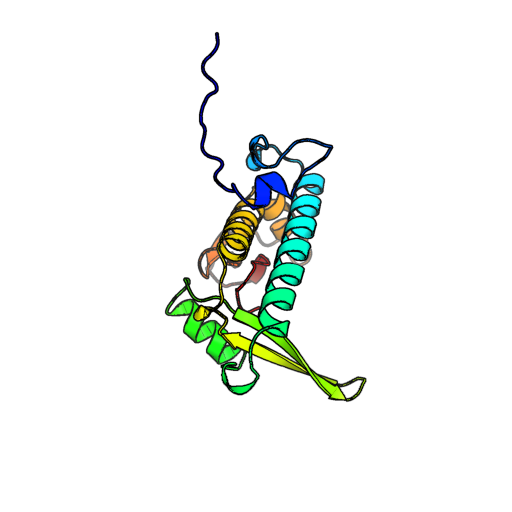1
ATOM 1305 O O . VAL A 1 165 ? 13.660 6.392 17.301 1.00 85.31 165 VAL A O 1
ATOM 1308 N N . ARG A 1 166 ? 11.876 7.469 16.446 1.00 84.56 166 ARG A N 1
ATOM 1309 C CA . ARG A 1 166 ? 11.252 6.299 15.822 1.00 84.56 166 ARG A CA 1
ATOM 1310 C C . ARG A 1 166 ? 10.545 6.676 14.529 1.00 84.56 166 ARG A C 1
ATOM 1312 O O . ARG A 1 166 ? 10.008 7.773 14.404 1.00 84.56 166 ARG A O 1
ATOM 1319 N N . HIS A 1 167 ? 10.428 5.708 13.630 1.00 86.75 167 HIS A N 1
ATOM 1320 C CA . HIS A 1 167 ? 9.488 5.775 12.525 1.00 86.75 167 HIS A CA 1
ATOM 1321 C C . HIS A 1 167 ? 8.818 4.423 12.292 1.00 86.75 167 HIS A C 1
ATOM 1323 O O . HIS A 1 167 ? 9.410 3.367 12.510 1.00 86.75 167 HIS A O 1
ATOM 1329 N N . CYS A 1 168 ? 7.573 4.469 11.834 1.00 85.25 168 CYS A N 1
ATOM 1330 C CA . CYS A 1 168 ? 6.817 3.319 11.366 1.00 85.25 168 CYS A CA 1
ATOM 1331 C C . 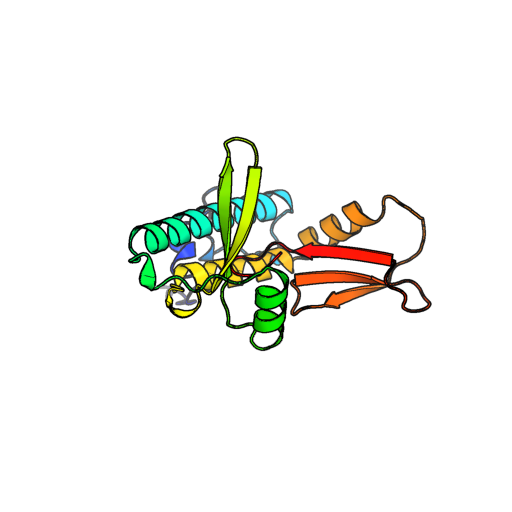CYS A 1 168 ? 6.429 3.547 9.914 1.00 85.25 168 CYS A C 1
ATOM 1333 O O . CYS A 1 168 ? 6.004 4.642 9.541 1.00 85.25 168 CYS A O 1
ATOM 1335 N N . THR A 1 169 ? 6.544 2.507 9.101 1.00 82.56 169 THR A N 1
ATOM 1336 C CA . THR A 1 169 ? 6.189 2.577 7.690 1.00 82.56 169 THR A CA 1
ATOM 1337 C C . THR A 1 169 ? 4.828 1.941 7.459 1.00 82.56 169 THR A C 1
ATOM 1339 O O . THR A 1 169 ? 4.572 0.822 7.902 1.00 82.56 169 THR A O 1
ATOM 1342 N N . VAL A 1 170 ? 3.955 2.654 6.756 1.00 79.25 170 VAL A N 1
ATOM 1343 C CA . VAL A 1 170 ? 2.625 2.180 6.386 1.00 79.25 170 VAL A CA 1
ATOM 1344 C C . VAL A 1 170 ? 2.712 1.567 4.982 1.00 79.25 170 VAL A C 1
ATOM 1346 O O . VAL A 1 170 ? 3.057 2.276 4.034 1.00 79.25 170 VAL A O 1
ATOM 1349 N N . PRO A 1 171 ? 2.449 0.258 4.814 1.00 70.75 171 PRO A N 1
ATOM 1350 C CA . PRO A 1 171 ? 2.652 -0.421 3.540 1.00 70.75 171 PRO A CA 1
ATOM 1351 C C . PRO A 1 171 ? 1.532 -0.076 2.549 1.00 70.75 171 PRO A C 1
ATOM 1353 O O . PRO A 1 171 ? 0.392 -0.529 2.667 1.00 70.75 171 PRO A O 1
ATOM 1356 N N . TRP A 1 172 ? 1.864 0.702 1.529 1.00 84.25 172 TRP A N 1
ATOM 1357 C CA . TRP A 1 172 ? 0.960 1.184 0.483 1.00 84.25 172 TRP A CA 1
ATOM 1358 C C . TRP A 1 172 ? 1.282 0.527 -0.850 1.00 84.25 172 TRP A C 1
ATOM 1360 O O . TRP A 1 172 ? 2.445 0.369 -1.192 1.00 84.25 172 TRP A O 1
ATOM 1370 N N . SER A 1 173 ? 0.267 0.174 -1.630 1.00 85.38 173 SER A N 1
ATOM 1371 C CA . SER A 1 173 ? 0.494 -0.341 -2.981 1.00 85.38 173 SER A CA 1
ATOM 1372 C C . SER A 1 173 ? 1.167 0.725 -3.854 1.00 85.38 173 SER A C 1
ATOM 1374 O O . SER A 1 173 ? 0.775 1.895 -3.807 1.00 85.38 173 SER A O 1
ATOM 1376 N N . GLY A 1 174 ? 2.170 0.341 -4.644 1.00 86.19 174 GLY A N 1
ATOM 1377 C CA . GLY A 1 174 ? 2.798 1.241 -5.613 1.00 86.19 174 GLY A CA 1
ATOM 1378 C C . GLY A 1 174 ? 3.813 2.238 -5.056 1.00 86.19 174 GLY A C 1
ATOM 1379 O O . GLY A 1 174 ? 4.165 3.187 -5.759 1.00 86.19 174 GLY A O 1
ATOM 1380 N N . VAL A 1 175 ? 4.249 2.087 -3.804 1.00 87.81 175 VAL A N 1
ATOM 1381 C CA . VAL A 1 175 ? 5.186 3.014 -3.156 1.00 87.81 175 VAL A CA 1
ATOM 1382 C C . VAL A 1 175 ? 6.495 2.292 -2.842 1.00 87.81 175 VAL A C 1
ATOM 1384 O O . VAL A 1 175 ? 6.446 1.164 -2.366 1.00 87.81 175 VAL A O 1
ATOM 1387 N N . PRO A 1 176 ? 7.666 2.900 -3.087 1.00 85.81 176 PRO A N 1
ATOM 1388 C CA . PRO A 1 176 ? 8.937 2.260 -2.774 1.00 85.81 176 PRO A CA 1
ATOM 1389 C C . PRO A 1 176 ? 9.192 2.220 -1.257 1.00 85.81 176 PRO A C 1
ATOM 1391 O O . PRO A 1 176 ? 9.132 3.257 -0.581 1.00 85.81 176 PRO A O 1
ATOM 1394 N N . PHE A 1 177 ? 9.496 1.025 -0.742 1.00 75.00 177 PHE A N 1
ATOM 1395 C CA . PHE A 1 177 ? 9.795 0.721 0.664 1.00 75.00 177 PHE A CA 1
ATOM 1396 C C . PHE A 1 177 ? 11.257 0.358 0.882 1.00 75.00 177 PHE A C 1
ATOM 1398 O O . PHE A 1 177 ? 11.871 -0.319 0.030 1.00 75.00 177 PHE A O 1
#